Protein AF-A0A5X1VRF4-F1 (afdb_monomer)

Foldseek 3Di:
DVVVVCCVPPPADPPDDDDDDDDDQPDPVLVLLLVLLLVLLLVQDDPDDFPDDPVNLVVLLVVLVVVVVVHDDSVVSNVVSVVVVVVVSVVCVVVPPDPDSDSVVSVQVLQVQLVQWDFDQDPVRDTDTGHDDPDSVPDDPVVSVSSSVSSLVVSCVPGCVVPDVDSVVSSVVSVVVSVVVVPDD

pLDDT: mean 81.46, std 13.17, range [30.92, 94.19]

Radius of gyration: 23.28 Å; Cα contacts (8 Å, |Δi|>4): 128; chains: 1; bounding box: 51×51×63 Å

Solvent-accessible surface area (backbone atoms only — not comparable to full-atom values): 11110 Å² total; per-residue (Å²): 101,77,71,56,52,53,51,61,70,74,74,54,60,93,89,67,85,86,85,82,87,87,76,88,70,92,60,65,67,60,56,51,54,49,53,27,42,50,49,48,46,56,69,72,48,71,92,80,66,72,78,57,54,73,64,58,52,50,51,48,51,49,49,30,50,54,46,27,75,81,54,69,60,50,67,62,36,46,52,51,44,52,53,51,49,53,52,51,25,50,52,41,44,75,72,64,56,69,92,67,92,47,68,68,62,49,50,43,48,45,37,39,73,37,65,43,48,46,81,43,73,44,98,90,68,50,80,43,81,42,54,56,76,86,48,82,90,69,55,56,73,66,59,46,52,50,46,49,52,35,34,50,52,49,40,33,78,76,43,44,60,82,78,40,95,44,71,69,57,49,53,51,51,17,54,49,53,47,67,68,64,64,73,74,126

Structure (mmCIF, N/CA/C/O backbone):
data_AF-A0A5X1VRF4-F1
#
_entry.id   AF-A0A5X1VRF4-F1
#
loop_
_atom_site.group_PDB
_atom_site.id
_ato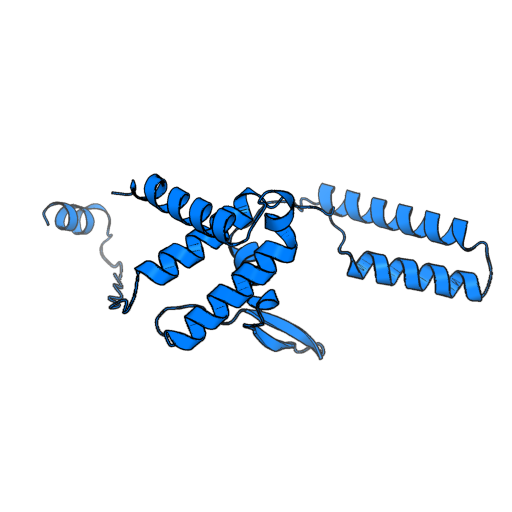m_site.type_symbol
_atom_site.label_atom_id
_atom_site.label_alt_id
_atom_site.label_comp_id
_atom_site.label_asym_id
_atom_site.label_entity_id
_atom_site.label_seq_id
_atom_site.pdbx_PDB_ins_code
_atom_site.Cartn_x
_atom_site.Cartn_y
_atom_site.Cartn_z
_atom_site.occupancy
_atom_site.B_iso_or_equiv
_atom_site.auth_seq_id
_atom_site.auth_comp_id
_atom_site.auth_asym_id
_atom_site.auth_atom_id
_atom_site.pdbx_PDB_model_num
ATOM 1 N N . THR A 1 1 ? -22.841 21.377 27.888 1.00 51.88 1 THR A N 1
ATOM 2 C CA . THR A 1 1 ? -22.103 21.601 29.154 1.00 51.88 1 THR A CA 1
ATOM 3 C C . THR A 1 1 ? -21.613 23.042 29.184 1.00 51.88 1 THR A C 1
ATOM 5 O O . THR A 1 1 ? -21.686 23.682 28.136 1.00 51.88 1 THR A O 1
ATOM 8 N N . PRO A 1 2 ? -21.155 23.590 30.326 1.00 64.44 2 PRO A N 1
ATOM 9 C CA . PRO A 1 2 ? -20.556 24.932 30.373 1.00 64.44 2 PRO A CA 1
ATOM 10 C C . PRO A 1 2 ? -19.456 25.126 29.311 1.00 64.44 2 PRO A C 1
ATOM 12 O O . PRO A 1 2 ? -19.456 26.135 28.618 1.00 64.44 2 PRO A O 1
ATOM 15 N N . GLU A 1 3 ? -18.649 24.094 29.042 1.00 61.44 3 GLU A N 1
ATOM 16 C CA . GLU A 1 3 ? -17.642 24.105 27.965 1.00 61.44 3 GLU A CA 1
ATOM 17 C C . GLU A 1 3 ? -18.231 24.243 26.548 1.00 61.44 3 GLU A C 1
ATOM 19 O O . GLU A 1 3 ? -17.649 24.897 25.687 1.00 61.44 3 GLU A O 1
ATOM 24 N N . THR A 1 4 ? -19.411 23.670 26.282 1.00 61.34 4 THR A N 1
ATOM 25 C CA . THR A 1 4 ? -20.096 23.843 24.988 1.00 61.34 4 THR A CA 1
ATOM 26 C C . THR A 1 4 ? -20.586 25.281 24.805 1.00 61.34 4 THR A C 1
ATOM 28 O O . THR A 1 4 ? -20.610 25.780 23.683 1.00 61.34 4 THR A O 1
ATOM 31 N N . SER A 1 5 ? -20.964 25.953 25.899 1.00 61.47 5 SER A N 1
ATOM 32 C CA . SER A 1 5 ? -21.436 27.342 25.876 1.00 61.47 5 SER A CA 1
ATOM 33 C C . SER A 1 5 ? -20.309 28.313 25.524 1.00 61.47 5 SER A C 1
ATOM 35 O O . SER A 1 5 ? -20.504 29.189 24.682 1.00 61.47 5 SER A O 1
ATOM 37 N N . ASP A 1 6 ? -19.114 28.112 26.084 1.00 67.31 6 ASP A N 1
ATOM 38 C CA . ASP A 1 6 ? -17.947 28.955 25.793 1.00 67.31 6 ASP A CA 1
ATOM 39 C C . ASP A 1 6 ? -17.487 28.834 24.336 1.00 67.31 6 ASP A C 1
ATOM 41 O O . ASP A 1 6 ? -17.134 29.833 23.706 1.00 67.31 6 ASP A O 1
ATOM 45 N N . ILE A 1 7 ? -17.540 27.632 23.752 1.00 64.38 7 ILE A N 1
ATOM 46 C CA . ILE A 1 7 ? -17.179 27.414 22.341 1.00 64.38 7 ILE A CA 1
ATOM 47 C C . ILE A 1 7 ? -18.160 28.131 21.403 1.00 64.38 7 ILE A C 1
ATOM 49 O O . ILE A 1 7 ? -17.727 28.772 20.441 1.00 64.38 7 ILE A O 1
ATOM 53 N N . LEU A 1 8 ? -19.464 28.061 21.697 1.00 61.16 8 LEU A N 1
ATOM 54 C CA . LEU A 1 8 ? -20.512 28.699 20.895 1.00 61.16 8 LEU A CA 1
ATOM 55 C C . LEU A 1 8 ? -20.456 30.232 20.955 1.00 61.16 8 LEU A C 1
ATOM 57 O O . LEU A 1 8 ? -20.769 30.882 19.962 1.00 61.16 8 LEU A O 1
ATOM 61 N N . GLN A 1 9 ? -20.040 30.802 22.089 1.00 62.16 9 GLN A N 1
ATOM 62 C CA . GLN A 1 9 ? -20.035 32.253 22.303 1.00 62.16 9 GLN A CA 1
ATOM 63 C C . GLN A 1 9 ? -18.717 32.937 21.909 1.00 62.16 9 GLN A C 1
ATOM 65 O O . GLN A 1 9 ? -18.741 34.090 21.488 1.00 62.16 9 GLN A O 1
ATOM 70 N N . SER A 1 10 ? -17.570 32.255 22.023 1.00 62.59 10 SER A N 1
ATOM 71 C CA . SER A 1 10 ? -16.251 32.891 21.836 1.00 62.59 10 SER A CA 1
ATOM 72 C C . SER A 1 10 ? -15.575 32.602 20.492 1.00 62.59 10 SER A C 1
ATOM 74 O O . SER A 1 10 ? -14.777 33.416 20.027 1.00 62.59 10 SER A O 1
ATOM 76 N N . LYS A 1 11 ? -15.861 31.459 19.848 1.00 62.88 11 LYS A N 1
ATOM 77 C CA . LYS A 1 11 ? -15.109 31.008 18.656 1.00 62.88 11 LYS A CA 1
ATOM 78 C C . LYS A 1 11 ? -15.878 31.081 17.341 1.00 62.88 11 LYS A C 1
ATOM 80 O O . LYS A 1 11 ? -15.279 30.896 16.282 1.00 62.88 11 LYS A O 1
ATOM 85 N N . ILE A 1 12 ? -17.177 31.356 17.384 1.00 65.94 12 ILE A N 1
ATOM 86 C CA . ILE A 1 12 ? -18.049 31.294 16.210 1.00 65.94 12 ILE A CA 1
ATOM 87 C C . ILE A 1 12 ? -18.504 32.711 15.877 1.00 65.94 12 ILE A C 1
ATOM 89 O O . ILE A 1 12 ? -19.213 33.359 16.641 1.00 65.94 12 ILE A O 1
ATOM 93 N N . LYS A 1 13 ? -18.032 33.221 14.737 1.00 71.00 13 LYS A N 1
ATOM 94 C CA . LYS A 1 13 ? -18.348 34.576 14.274 1.00 71.00 13 LYS A CA 1
ATOM 95 C C . LYS A 1 13 ? -19.819 34.668 13.863 1.00 71.00 13 LYS A C 1
ATOM 97 O O . LYS A 1 13 ? -20.369 33.728 13.289 1.00 71.00 13 LYS A O 1
ATOM 102 N N . LEU A 1 14 ? -20.425 35.831 14.098 1.00 62.72 14 LEU A N 1
ATOM 103 C CA . LEU A 1 14 ? -21.767 36.157 13.612 1.00 62.72 14 LEU A CA 1
ATOM 104 C C . LEU A 1 14 ? -21.822 35.959 12.084 1.00 62.72 14 LEU A C 1
ATOM 106 O O . LEU A 1 14 ? -21.015 36.537 11.358 1.00 62.72 14 LEU A O 1
ATOM 110 N N . GLY A 1 15 ? -22.736 35.102 11.615 1.00 71.44 15 GLY A N 1
ATOM 111 C CA . GLY A 1 15 ? -22.885 34.722 10.201 1.00 71.44 15 GLY A CA 1
ATOM 112 C C . GLY A 1 15 ? -22.268 33.373 9.803 1.00 71.44 15 GLY A C 1
ATOM 113 O O . GLY A 1 15 ? -22.447 32.945 8.665 1.00 71.44 15 GLY A O 1
ATOM 114 N N . ALA A 1 16 ? -21.571 32.676 10.706 1.00 77.12 16 ALA A N 1
ATOM 115 C CA . ALA A 1 16 ? -21.072 31.327 10.443 1.00 77.12 16 ALA A CA 1
ATOM 116 C C . ALA A 1 16 ? -22.194 30.276 10.543 1.00 77.12 16 ALA A C 1
ATOM 118 O O . ALA A 1 16 ? -22.971 30.270 11.497 1.00 77.12 16 ALA A O 1
ATOM 119 N N . VAL A 1 17 ? -22.250 29.357 9.575 1.00 75.88 17 VAL A N 1
ATOM 120 C CA . VAL A 1 17 ? -23.160 28.204 9.604 1.00 75.88 17 VAL A CA 1
ATOM 121 C C . VAL A 1 17 ? -22.449 27.035 10.272 1.00 75.88 17 VAL A C 1
ATOM 123 O O . VAL A 1 17 ? -21.410 26.577 9.797 1.00 75.88 17 VAL A O 1
ATOM 126 N N . LEU A 1 18 ? -23.014 26.545 11.373 1.00 72.31 18 LEU A N 1
ATOM 127 C CA . LEU A 1 18 ? -22.560 25.320 12.021 1.00 72.31 18 LEU A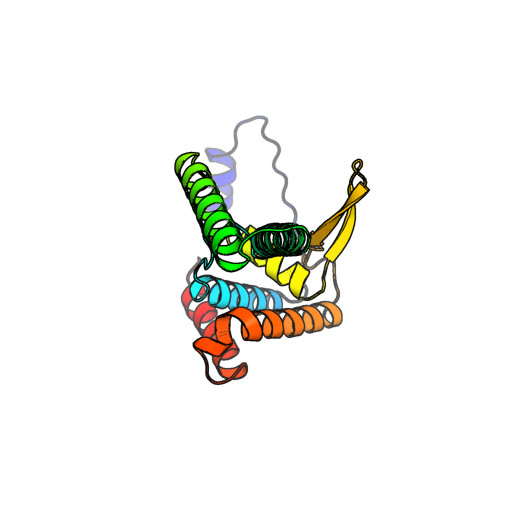 CA 1
ATOM 128 C C . LEU A 1 18 ? -23.338 24.138 11.465 1.00 72.31 18 LEU A C 1
ATOM 130 O O . LEU A 1 18 ? -24.565 24.107 11.532 1.00 72.31 18 LEU A O 1
ATOM 134 N N . VAL A 1 19 ? -22.610 23.150 10.958 1.00 76.50 19 VAL A N 1
ATOM 135 C CA . VAL A 1 19 ? -23.175 21.867 10.546 1.00 76.50 19 VAL A CA 1
ATOM 136 C C . VAL A 1 19 ? -22.650 20.808 11.501 1.00 76.50 19 VAL A C 1
ATOM 138 O O . VAL A 1 19 ? -21.445 20.583 11.586 1.00 76.50 19 VAL A O 1
ATOM 141 N N . ALA A 1 20 ? -23.561 20.175 12.237 1.00 76.12 20 ALA A N 1
ATOM 142 C CA . ALA A 1 20 ? -23.257 19.033 13.084 1.00 76.12 20 ALA A CA 1
ATOM 143 C C . ALA A 1 20 ? -23.951 17.798 12.508 1.00 76.12 20 ALA A C 1
ATOM 145 O O . ALA A 1 20 ? -25.179 17.740 12.449 1.00 76.12 20 ALA A O 1
ATOM 146 N N . GLU A 1 21 ? -23.167 16.808 12.087 1.00 65.19 21 GLU A N 1
ATOM 147 C CA . GLU A 1 21 ? -23.689 15.496 11.714 1.00 65.19 21 GLU A CA 1
ATOM 148 C C . GLU A 1 21 ? -23.541 14.528 12.887 1.00 65.19 21 GLU A C 1
ATOM 150 O O . GLU A 1 21 ? -22.433 14.169 13.287 1.00 65.19 21 GLU A O 1
ATOM 155 N N . PHE A 1 22 ? -24.670 14.069 13.421 1.00 69.50 22 PHE A N 1
ATOM 156 C CA . PHE A 1 22 ? -24.702 13.027 14.440 1.00 69.50 22 PHE A CA 1
ATOM 157 C C . PHE A 1 22 ? -24.941 11.680 13.766 1.00 69.50 22 PHE A C 1
ATOM 159 O O . PHE A 1 22 ? -25.947 11.481 13.088 1.00 69.50 22 PHE A O 1
ATOM 166 N N . ARG A 1 23 ? -24.010 10.741 13.948 1.00 65.75 23 ARG A N 1
ATOM 167 C CA . ARG A 1 23 ? -24.106 9.387 13.390 1.00 65.75 23 ARG A CA 1
ATOM 168 C C . ARG A 1 23 ? -23.978 8.363 14.512 1.00 65.75 23 ARG A C 1
ATOM 170 O O . ARG A 1 23 ? -22.996 8.370 15.251 1.00 65.75 23 ARG A O 1
ATOM 177 N N . GLN A 1 24 ? -24.959 7.470 14.631 1.00 65.62 24 GLN A N 1
ATOM 178 C CA . GLN A 1 24 ? -24.875 6.334 15.545 1.00 65.62 24 GLN A CA 1
ATOM 179 C C . GLN A 1 24 ? -23.974 5.261 14.933 1.00 65.62 24 GLN A C 1
ATOM 181 O O . GLN A 1 24 ? -24.282 4.679 13.892 1.00 65.62 24 GLN A O 1
ATOM 186 N N . VAL A 1 25 ? -22.847 4.997 15.586 1.00 64.81 25 VAL A N 1
ATOM 187 C CA . VAL A 1 25 ? -21.901 3.971 15.152 1.00 64.81 25 VAL A CA 1
ATOM 188 C C . VAL A 1 25 ? -22.342 2.623 15.714 1.00 64.81 25 VAL A C 1
ATOM 190 O O . VAL A 1 25 ? -22.360 2.442 16.928 1.00 64.81 25 VAL A O 1
ATOM 193 N N . ARG A 1 26 ? -22.681 1.673 14.834 1.00 65.19 26 ARG A N 1
ATOM 194 C CA . ARG A 1 26 ? -23.155 0.335 15.232 1.00 65.19 26 ARG A CA 1
ATOM 195 C C . ARG A 1 26 ? -22.100 -0.447 16.019 1.00 65.19 26 ARG A C 1
ATOM 197 O O . ARG A 1 26 ? -22.444 -1.098 16.996 1.00 65.19 26 ARG A O 1
ATOM 204 N N . ASN A 1 27 ? -20.827 -0.356 15.619 1.00 72.69 27 ASN A N 1
ATOM 205 C CA . ASN A 1 27 ? -19.741 -1.085 16.272 1.00 72.69 27 ASN A CA 1
ATOM 206 C C . ASN A 1 27 ? -18.388 -0.330 16.249 1.00 72.69 27 ASN A C 1
ATOM 208 O O . ASN A 1 27 ? -17.527 -0.586 15.402 1.00 72.69 27 ASN A O 1
ATOM 212 N N . PRO A 1 28 ? -18.161 0.624 17.172 1.00 76.00 28 PRO A N 1
ATOM 213 C CA . PRO A 1 28 ? -16.956 1.458 17.166 1.00 76.00 28 PRO A CA 1
ATOM 214 C C . PRO A 1 28 ? -15.671 0.683 17.499 1.00 76.00 28 PRO A C 1
ATOM 216 O O . PRO A 1 28 ? -14.579 1.109 17.120 1.00 76.00 28 PRO A O 1
ATOM 219 N N . ALA A 1 29 ? -15.773 -0.454 18.191 1.00 79.94 29 ALA A N 1
ATOM 220 C CA . ALA A 1 29 ? -14.616 -1.249 18.595 1.00 79.94 29 ALA A CA 1
ATOM 221 C C . ALA A 1 29 ? -13.889 -1.884 17.396 1.00 79.94 29 ALA A C 1
ATOM 223 O O . ALA A 1 29 ? -12.660 -1.958 17.390 1.00 79.94 29 ALA A O 1
ATOM 224 N N . PHE A 1 30 ? -14.621 -2.294 16.358 1.00 78.19 30 PHE A N 1
ATOM 225 C CA . PHE A 1 30 ? -14.045 -2.962 15.186 1.00 78.19 30 PHE A CA 1
ATOM 226 C C . PHE A 1 30 ? -13.216 -2.013 14.321 1.00 78.19 30 PHE A C 1
ATOM 228 O O . PHE A 1 30 ? -12.089 -2.340 13.953 1.00 78.19 30 PHE A O 1
ATOM 235 N N . HIS A 1 31 ? -13.705 -0.797 14.078 1.00 79.38 31 HIS A N 1
ATOM 236 C CA . HIS A 1 31 ? -12.917 0.213 13.371 1.00 79.38 31 HIS A CA 1
ATOM 237 C C . HIS A 1 31 ? -11.696 0.640 14.167 1.00 79.38 31 HIS A C 1
ATOM 239 O O . HIS A 1 31 ? -10.621 0.780 13.596 1.00 79.38 31 HIS A O 1
ATOM 245 N N . ARG A 1 32 ? -11.827 0.791 15.489 1.00 84.38 32 ARG A N 1
ATOM 246 C CA . ARG A 1 32 ? -10.675 1.053 16.358 1.00 84.38 32 ARG A CA 1
ATOM 247 C C . ARG A 1 32 ? -9.595 -0.014 16.179 1.00 84.38 32 ARG A C 1
ATOM 249 O O . ARG A 1 32 ? -8.446 0.335 15.942 1.00 84.38 32 ARG A O 1
ATOM 256 N N . ARG A 1 33 ? -9.969 -1.298 16.195 1.00 85.88 33 ARG A N 1
ATOM 257 C CA . ARG A 1 33 ? -9.038 -2.411 15.931 1.00 85.88 33 ARG A CA 1
ATOM 258 C C . ARG A 1 33 ? -8.419 -2.345 14.534 1.00 85.88 33 ARG A C 1
ATOM 260 O O . ARG A 1 33 ? -7.230 -2.605 14.391 1.00 85.88 33 ARG A O 1
ATOM 267 N N . PHE A 1 34 ? -9.198 -1.994 13.516 1.00 88.38 34 PHE A N 1
ATOM 268 C CA . PHE A 1 34 ? -8.700 -1.855 12.147 1.00 88.38 34 PHE A CA 1
ATOM 269 C C . PHE A 1 34 ? -7.698 -0.704 11.997 1.00 88.38 34 PHE A C 1
ATOM 271 O O . PHE A 1 34 ? -6.612 -0.900 11.459 1.00 88.38 34 PHE A O 1
ATOM 278 N N . PHE A 1 35 ? -8.009 0.480 12.529 1.00 89.38 35 PHE A N 1
ATOM 279 C CA . PHE A 1 35 ? -7.091 1.621 12.504 1.00 89.38 35 PHE A CA 1
ATOM 280 C C . PHE A 1 35 ? -5.834 1.372 13.338 1.00 89.38 35 PHE A C 1
ATOM 282 O O . PHE A 1 35 ? -4.757 1.795 12.935 1.00 89.38 35 PHE A O 1
ATOM 289 N N . ALA A 1 36 ? -5.936 0.634 14.444 1.00 90.38 36 ALA A N 1
ATOM 290 C CA . ALA A 1 36 ? -4.772 0.196 15.208 1.00 90.38 36 ALA A CA 1
ATOM 291 C C . ALA A 1 36 ? -3.821 -0.668 14.382 1.00 90.38 36 ALA A C 1
ATOM 293 O O . ALA A 1 36 ? -2.614 -0.454 14.386 1.00 90.38 36 ALA A O 1
ATOM 294 N N . LEU A 1 37 ? -4.386 -1.633 13.655 1.00 91.62 37 LEU A N 1
ATOM 295 C CA . LEU A 1 37 ? -3.632 -2.520 12.784 1.00 91.62 37 LEU A CA 1
ATOM 296 C C . LEU A 1 37 ? -2.958 -1.738 11.645 1.00 91.62 37 LEU A C 1
ATOM 298 O O . LEU A 1 37 ? -1.787 -1.969 11.351 1.00 91.62 37 LEU A O 1
ATOM 302 N N . LEU A 1 38 ? -3.669 -0.778 11.045 1.00 92.00 38 LEU A N 1
ATOM 303 C CA . LEU A 1 38 ? -3.094 0.125 10.047 1.00 92.00 38 LEU A CA 1
ATOM 304 C C . LEU A 1 38 ? -1.976 0.993 10.628 1.00 92.00 38 LEU A C 1
ATOM 306 O O . LEU A 1 38 ? -0.955 1.160 9.975 1.00 92.00 38 LEU A O 1
ATOM 310 N N . ASN A 1 39 ? -2.143 1.537 11.834 1.00 91.25 39 ASN A N 1
ATOM 311 C CA . ASN A 1 39 ? -1.109 2.337 12.494 1.00 91.25 39 ASN A CA 1
ATOM 312 C C . ASN A 1 39 ? 0.138 1.503 12.785 1.00 91.25 39 ASN A C 1
ATOM 314 O O . ASN A 1 39 ? 1.233 1.936 12.447 1.00 91.25 39 ASN A O 1
ATOM 318 N N . LEU A 1 40 ? -0.028 0.282 13.304 1.00 91.06 40 LEU A N 1
ATOM 319 C CA . LEU A 1 40 ? 1.077 -0.656 13.500 1.00 91.06 40 LEU A CA 1
ATOM 320 C C . LEU A 1 40 ? 1.819 -0.896 12.177 1.00 91.06 40 LEU A C 1
ATOM 322 O O . LEU A 1 40 ? 3.031 -0.719 12.087 1.00 91.06 40 LEU A O 1
ATOM 326 N N . GLY A 1 41 ? 1.090 -1.257 11.119 1.00 89.50 41 GLY A N 1
ATOM 327 C CA . GLY A 1 41 ? 1.689 -1.464 9.805 1.00 89.50 41 GLY A CA 1
ATOM 328 C C . GLY A 1 41 ? 2.370 -0.203 9.260 1.00 89.50 41 GLY A C 1
ATOM 329 O O . GLY A 1 41 ? 3.432 -0.296 8.653 1.00 89.50 41 GLY A O 1
ATOM 330 N N . PHE A 1 42 ? 1.801 0.977 9.500 1.00 88.88 42 PHE A N 1
ATOM 331 C CA . PHE A 1 42 ? 2.379 2.248 9.082 1.00 88.88 42 PHE A CA 1
ATOM 332 C C . PHE A 1 42 ? 3.667 2.573 9.842 1.00 88.88 42 PHE A C 1
ATOM 334 O O . PHE A 1 42 ? 4.612 3.062 9.229 1.00 88.88 42 PHE A O 1
ATOM 341 N N . GLU A 1 43 ? 3.740 2.288 11.142 1.00 87.38 43 GLU A N 1
ATOM 342 C CA . GLU A 1 43 ? 4.943 2.468 11.960 1.00 87.38 43 GLU A CA 1
ATOM 343 C C . GLU A 1 43 ? 6.092 1.596 11.448 1.00 87.38 43 GLU A C 1
ATOM 345 O O . GLU A 1 43 ? 7.157 2.127 11.131 1.00 87.38 43 GLU A O 1
ATOM 350 N N . TYR A 1 44 ? 5.843 0.295 11.262 1.00 86.38 44 TYR A N 1
ATOM 351 C CA . TYR A 1 44 ? 6.851 -0.675 10.814 1.00 86.38 44 TYR A CA 1
ATOM 352 C C . TYR A 1 44 ? 7.183 -0.611 9.320 1.00 86.38 44 TYR A C 1
ATOM 354 O O . TYR A 1 44 ? 8.175 -1.189 8.878 1.00 86.38 44 TYR A O 1
ATOM 362 N N . TRP A 1 45 ? 6.367 0.065 8.515 1.00 85.88 45 TRP A N 1
ATOM 363 C CA . TRP A 1 45 ? 6.656 0.247 7.099 1.00 85.88 45 TRP A CA 1
ATOM 364 C C . TRP A 1 45 ? 7.736 1.307 6.892 1.00 85.88 45 TRP A C 1
ATOM 366 O O . TRP A 1 45 ? 7.554 2.462 7.252 1.00 85.88 45 TRP A O 1
ATOM 376 N N . GLU A 1 46 ? 8.829 0.971 6.222 1.00 78.12 46 GLU A N 1
ATOM 377 C CA . GLU A 1 46 ? 9.791 1.966 5.749 1.00 78.12 46 GLU A CA 1
ATOM 378 C C . GLU A 1 46 ? 9.608 2.184 4.242 1.00 78.12 46 GLU A C 1
ATOM 380 O O . GLU A 1 46 ? 9.506 1.200 3.494 1.00 78.12 46 GLU A O 1
ATOM 385 N N . PRO A 1 47 ? 9.539 3.443 3.761 1.00 70.75 47 PRO A N 1
ATOM 386 C CA . PRO A 1 47 ? 9.406 3.730 2.340 1.00 70.75 47 PRO A CA 1
ATOM 387 C C . PRO A 1 47 ? 10.639 3.192 1.609 1.00 70.75 47 PRO A C 1
ATOM 389 O O . PRO A 1 47 ? 11.713 3.786 1.612 1.00 70.75 47 PRO A O 1
ATOM 392 N N . THR A 1 48 ? 10.475 2.014 1.013 1.00 62.00 48 THR A N 1
ATOM 393 C CA . THR A 1 48 ? 11.528 1.310 0.289 1.00 62.00 48 THR A CA 1
ATOM 394 C C . THR A 1 48 ? 11.287 1.522 -1.196 1.00 62.00 48 THR A C 1
ATOM 396 O O . THR A 1 48 ? 10.278 1.074 -1.739 1.00 62.00 48 THR A O 1
ATOM 399 N N . GLY A 1 49 ? 12.212 2.213 -1.849 1.00 60.03 49 GLY A N 1
ATOM 400 C CA . GLY A 1 49 ? 12.076 2.625 -3.241 1.00 60.03 49 GLY A CA 1
ATOM 401 C C . GLY A 1 49 ? 12.260 4.128 -3.339 1.00 60.03 49 GLY A C 1
ATOM 402 O O . GLY A 1 49 ? 11.525 4.892 -2.722 1.00 60.03 49 GLY A O 1
ATOM 403 N N . GLY A 1 50 ? 13.279 4.544 -4.090 1.00 64.38 50 GLY A N 1
ATOM 404 C CA . GLY A 1 50 ? 13.465 5.947 -4.439 1.00 64.38 50 GLY A CA 1
ATOM 405 C C . GLY A 1 50 ? 12.299 6.470 -5.284 1.00 64.38 50 GLY A C 1
ATOM 406 O O . GLY A 1 50 ? 11.247 5.848 -5.398 1.00 64.38 50 GLY A O 1
ATOM 407 N N . ALA A 1 51 ? 12.486 7.601 -5.956 1.00 71.12 51 ALA A N 1
ATOM 408 C CA . ALA A 1 51 ? 11.434 8.245 -6.749 1.00 71.12 51 ALA A CA 1
ATOM 409 C C . ALA A 1 51 ? 11.005 7.488 -8.038 1.00 71.12 51 ALA A C 1
ATOM 411 O O . ALA A 1 51 ? 10.477 8.105 -8.968 1.00 71.12 51 ALA A O 1
ATOM 412 N N . ILE A 1 52 ? 11.244 6.172 -8.119 1.00 79.50 52 ILE A N 1
ATOM 413 C CA . ILE A 1 52 ? 10.968 5.297 -9.264 1.00 79.50 52 ILE A CA 1
ATOM 414 C C . ILE A 1 52 ? 10.259 4.027 -8.806 1.00 79.50 52 ILE A C 1
ATOM 416 O O . ILE A 1 52 ? 10.731 3.304 -7.926 1.00 79.50 52 ILE A O 1
ATOM 420 N N . SER A 1 53 ? 9.133 3.733 -9.453 1.00 80.50 53 SER A N 1
ATOM 421 C CA . SER A 1 53 ? 8.336 2.537 -9.199 1.00 80.50 53 SER A CA 1
ATOM 422 C C . SER A 1 53 ? 8.940 1.275 -9.827 1.00 80.50 53 SER A C 1
ATOM 424 O O . SER A 1 53 ? 9.646 1.308 -10.837 1.00 80.50 53 SER A O 1
ATOM 426 N N . ALA A 1 54 ? 8.595 0.110 -9.273 1.00 79.81 54 ALA A N 1
ATOM 427 C CA . ALA A 1 54 ? 9.010 -1.179 -9.828 1.00 79.81 54 ALA A CA 1
ATOM 428 C C . ALA A 1 54 ? 8.491 -1.416 -11.262 1.00 79.81 54 ALA A C 1
ATOM 430 O O . ALA A 1 54 ? 9.154 -2.093 -12.045 1.00 79.81 54 ALA A O 1
ATOM 431 N N . ASN A 1 55 ? 7.328 -0.858 -11.618 1.00 81.31 55 ASN A N 1
ATOM 432 C CA . ASN A 1 55 ? 6.768 -0.968 -12.967 1.00 81.31 55 ASN A CA 1
ATOM 433 C C . ASN A 1 55 ? 7.552 -0.121 -13.976 1.00 81.31 55 ASN A C 1
ATOM 435 O O . ASN A 1 55 ? 7.859 -0.624 -15.053 1.00 81.31 55 ASN A O 1
ATOM 439 N N . GLU A 1 56 ? 7.933 1.111 -13.614 1.00 86.00 56 GLU A N 1
ATOM 440 C CA . GLU A 1 56 ? 8.824 1.948 -14.434 1.00 86.00 56 GLU A CA 1
ATOM 441 C C . GLU A 1 56 ? 10.157 1.233 -14.681 1.00 86.00 56 GLU A C 1
ATOM 443 O O . GLU A 1 56 ? 10.584 1.107 -15.828 1.00 86.00 56 GLU A O 1
ATOM 448 N N . ARG A 1 57 ? 10.769 0.665 -13.631 1.00 88.75 57 ARG A N 1
ATOM 449 C CA . ARG A 1 57 ? 12.010 -0.112 -13.773 1.00 88.75 57 ARG A CA 1
ATOM 450 C C . ARG A 1 57 ? 11.832 -1.322 -14.696 1.00 88.75 57 ARG A C 1
ATOM 452 O O . ARG A 1 57 ? 12.659 -1.548 -15.572 1.00 88.75 57 ARG A O 1
ATOM 459 N N . LYS A 1 58 ? 10.748 -2.095 -14.543 1.00 89.94 58 LYS A N 1
ATOM 460 C CA . LYS A 1 58 ? 10.457 -3.247 -15.420 1.00 89.94 58 LYS A CA 1
ATOM 461 C C . LYS A 1 58 ? 10.269 -2.835 -16.878 1.00 89.94 58 LYS A C 1
ATOM 463 O O . LYS A 1 58 ? 10.757 -3.541 -17.756 1.00 89.94 58 LYS A O 1
ATOM 468 N N . LEU A 1 59 ? 9.584 -1.720 -17.130 1.00 92.94 59 LEU A N 1
ATOM 469 C CA . LEU A 1 59 ? 9.368 -1.197 -18.477 1.00 92.94 59 LEU A CA 1
ATOM 470 C C . LEU A 1 59 ? 10.698 -0.820 -19.140 1.00 92.94 59 LEU A C 1
ATOM 472 O O . LEU A 1 59 ? 10.971 -1.267 -20.252 1.00 92.94 59 LEU A O 1
ATOM 476 N N . VAL A 1 60 ? 11.540 -0.055 -18.440 1.00 93.94 60 VAL A N 1
ATOM 477 C CA . VAL A 1 60 ? 12.843 0.386 -18.960 1.00 93.94 60 VAL A CA 1
ATOM 478 C C . VAL A 1 60 ? 13.786 -0.801 -19.166 1.00 93.94 60 VAL A C 1
ATOM 480 O O . VAL A 1 60 ? 14.391 -0.917 -20.229 1.00 93.94 60 VAL A O 1
ATOM 483 N N . ASN A 1 61 ? 13.842 -1.745 -18.222 1.00 92.88 61 ASN A N 1
ATOM 484 C CA . ASN A 1 61 ? 14.655 -2.955 -18.375 1.00 92.88 61 ASN A CA 1
ATOM 485 C C . ASN A 1 61 ? 14.149 -3.844 -19.520 1.00 92.88 61 ASN A C 1
ATOM 487 O O . ASN A 1 61 ? 14.948 -4.420 -20.254 1.00 92.88 61 ASN A O 1
ATOM 491 N N . GLY A 1 62 ? 12.829 -3.949 -19.701 1.00 93.25 62 GLY A N 1
ATOM 492 C CA . GLY A 1 62 ? 12.233 -4.652 -20.836 1.00 93.25 62 GLY A CA 1
ATOM 493 C C . GLY A 1 62 ? 12.608 -4.011 -22.172 1.00 93.25 62 GLY A C 1
ATOM 494 O O . GLY A 1 62 ? 12.963 -4.717 -23.112 1.00 93.25 62 GLY A O 1
ATOM 495 N N . TYR A 1 63 ? 12.609 -2.678 -22.234 1.00 93.12 63 TYR A N 1
ATOM 496 C CA . TYR A 1 63 ? 13.041 -1.935 -23.414 1.00 93.12 63 TYR A CA 1
ATOM 497 C C . TYR A 1 63 ? 14.543 -2.097 -23.700 1.00 93.12 63 TYR A C 1
ATOM 499 O O . TYR A 1 63 ? 14.926 -2.333 -24.842 1.00 93.12 63 TYR A O 1
ATOM 507 N N . ALA A 1 64 ? 15.400 -2.061 -22.675 1.00 93.88 64 ALA A N 1
ATOM 508 C CA . ALA A 1 64 ? 16.837 -2.297 -22.828 1.00 93.88 64 ALA A CA 1
ATOM 509 C C . ALA A 1 64 ? 17.136 -3.703 -23.379 1.00 93.88 64 ALA A C 1
ATOM 511 O O . ALA A 1 64 ? 17.948 -3.856 -24.291 1.00 93.88 64 ALA A O 1
ATOM 512 N N . LYS A 1 65 ? 16.416 -4.721 -22.892 1.00 93.31 65 LYS A N 1
ATOM 513 C CA . LYS A 1 65 ? 16.496 -6.094 -23.418 1.00 93.31 65 LYS A CA 1
ATOM 514 C C . LYS A 1 65 ? 15.985 -6.211 -24.846 1.00 93.31 65 LYS A C 1
ATOM 516 O O . LYS A 1 65 ? 16.579 -6.918 -25.652 1.00 93.31 65 LYS A O 1
ATOM 521 N N . PHE A 1 66 ? 14.898 -5.512 -25.165 1.00 93.25 66 PHE A N 1
ATOM 522 C CA . PHE A 1 66 ? 14.393 -5.436 -26.530 1.00 93.25 66 PHE A CA 1
ATOM 523 C C . PHE A 1 66 ? 15.464 -4.869 -27.466 1.00 93.25 66 PHE A C 1
ATOM 525 O O . PHE A 1 66 ? 15.751 -5.491 -28.478 1.00 93.25 66 PHE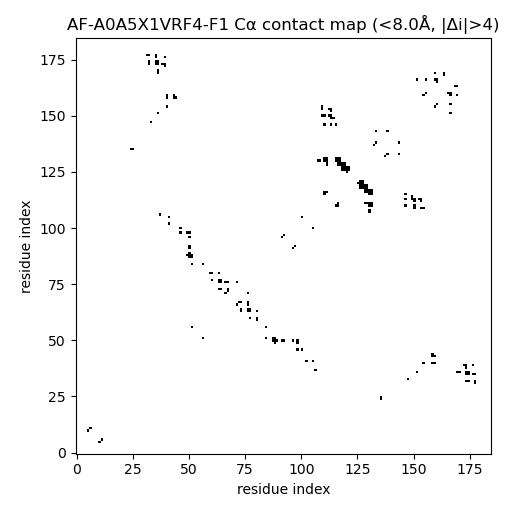 A O 1
ATOM 532 N N . LEU A 1 67 ? 16.122 -3.765 -27.100 1.00 92.81 67 LEU A N 1
ATOM 533 C CA . LEU A 1 67 ? 17.214 -3.194 -27.897 1.00 92.81 67 LEU A CA 1
ATOM 534 C C . LEU A 1 67 ? 18.393 -4.160 -28.052 1.00 92.81 67 LEU A C 1
ATOM 536 O O . LEU A 1 67 ? 18.889 -4.325 -29.165 1.00 92.81 67 LEU A O 1
ATOM 540 N N . ALA A 1 68 ? 18.780 -4.855 -26.979 1.00 92.75 68 ALA A N 1
ATOM 541 C CA . ALA A 1 68 ? 19.843 -5.857 -27.027 1.00 92.75 68 ALA A CA 1
ATOM 542 C C . ALA A 1 68 ? 19.557 -6.978 -28.044 1.00 92.75 68 ALA A C 1
ATOM 544 O O . ALA A 1 68 ? 20.483 -7.485 -28.673 1.00 92.75 68 ALA A O 1
ATOM 545 N N . ALA A 1 69 ? 18.282 -7.322 -28.263 1.00 90.75 69 ALA A N 1
ATOM 546 C CA . ALA A 1 69 ? 17.879 -8.320 -29.252 1.00 90.75 69 ALA A CA 1
ATOM 547 C C . ALA A 1 69 ? 18.081 -7.867 -30.713 1.00 90.75 69 ALA A C 1
ATOM 549 O O . ALA A 1 69 ? 18.255 -8.716 -31.585 1.00 90.75 69 ALA A O 1
ATOM 550 N N . TYR A 1 70 ? 18.083 -6.556 -30.993 1.00 88.06 70 TYR A N 1
ATOM 551 C CA . TYR A 1 70 ? 18.383 -6.006 -32.328 1.00 88.06 70 TYR A CA 1
ATOM 552 C C . TYR A 1 70 ? 19.865 -5.665 -32.516 1.00 88.06 70 TYR A C 1
ATOM 554 O O . TYR A 1 70 ? 20.305 -5.450 -33.646 1.00 88.06 70 TYR A O 1
ATOM 562 N N . GLY A 1 71 ? 20.637 -5.630 -31.430 1.00 82.56 71 GLY A N 1
ATOM 563 C CA . GLY A 1 71 ? 22.082 -5.455 -31.457 1.00 82.56 71 GLY A CA 1
ATOM 564 C C . GLY A 1 71 ? 22.619 -4.708 -30.238 1.00 82.56 71 GLY A C 1
ATOM 565 O O . GLY A 1 71 ? 21.954 -3.859 -29.650 1.00 82.56 71 GLY A O 1
ATOM 566 N N . GLY A 1 72 ? 23.870 -5.002 -29.889 1.00 81.19 72 GLY A N 1
ATOM 567 C CA . GLY A 1 72 ? 24.569 -4.397 -28.756 1.00 81.19 72 GLY A CA 1
ATOM 568 C C . GLY A 1 72 ? 24.785 -5.367 -27.597 1.00 81.19 72 GLY A C 1
ATOM 569 O O . GLY A 1 72 ? 24.285 -6.488 -27.586 1.00 81.19 72 GLY A O 1
ATOM 570 N N . ASN A 1 73 ? 25.585 -4.936 -26.623 1.00 89.81 73 ASN A N 1
ATOM 571 C CA . ASN A 1 73 ? 25.836 -5.714 -25.417 1.00 89.81 73 ASN A CA 1
ATOM 572 C C . ASN A 1 73 ? 24.684 -5.504 -24.420 1.00 89.81 73 ASN A C 1
ATOM 574 O O . ASN A 1 73 ? 24.501 -4.391 -23.922 1.00 89.81 73 ASN A O 1
ATOM 578 N N . GLU A 1 74 ? 23.941 -6.573 -24.115 1.00 91.62 74 GLU A N 1
ATOM 579 C CA . GLU A 1 74 ? 22.831 -6.553 -23.152 1.00 91.62 74 GLU A CA 1
ATOM 580 C C . GLU A 1 74 ? 23.258 -5.979 -21.799 1.00 91.62 74 GLU A C 1
ATOM 582 O O . GLU A 1 74 ? 22.536 -5.157 -21.237 1.00 91.62 74 GLU A O 1
ATOM 587 N N . SER A 1 75 ? 24.445 -6.343 -21.298 1.00 92.19 75 SER A N 1
ATOM 588 C CA . SER A 1 75 ? 24.910 -5.861 -19.995 1.00 92.19 75 SER A CA 1
ATOM 589 C C . SER A 1 75 ? 25.098 -4.345 -20.001 1.00 92.19 75 SER A C 1
ATOM 591 O O . SER A 1 75 ? 24.605 -3.660 -19.115 1.00 92.19 75 SER A O 1
ATOM 593 N N . ALA A 1 76 ? 25.718 -3.803 -21.053 1.00 92.81 76 ALA A N 1
ATOM 594 C CA . ALA A 1 76 ? 25.946 -2.367 -21.184 1.00 92.81 76 ALA A CA 1
ATOM 595 C C . ALA A 1 7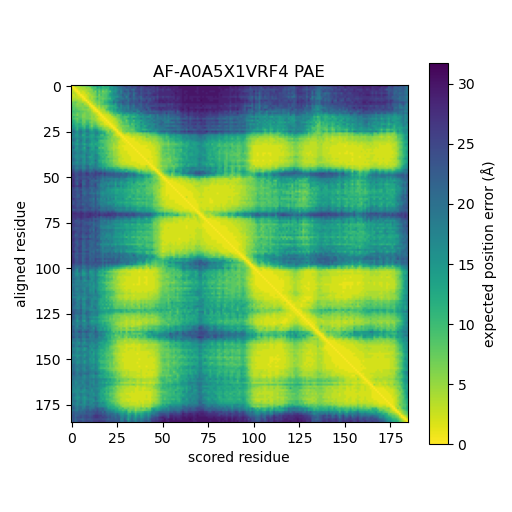6 ? 24.632 -1.578 -21.317 1.00 92.81 76 ALA A C 1
ATOM 597 O O . ALA A 1 76 ? 24.518 -0.470 -20.796 1.00 92.81 76 ALA A O 1
ATOM 598 N N . LEU A 1 77 ? 23.629 -2.146 -21.996 1.00 92.69 77 LEU A N 1
ATOM 599 C CA . LEU A 1 77 ? 22.306 -1.531 -22.133 1.00 92.69 77 LEU A CA 1
ATOM 600 C C . LEU A 1 77 ? 21.517 -1.558 -20.820 1.00 92.69 77 LEU A C 1
ATOM 602 O O . LEU A 1 77 ? 20.833 -0.585 -20.505 1.00 92.69 77 LEU A O 1
ATOM 606 N N . LEU A 1 78 ? 21.622 -2.640 -20.047 1.00 93.19 78 LEU A N 1
ATOM 607 C CA . LEU A 1 78 ? 21.025 -2.727 -18.714 1.00 93.19 78 LEU A CA 1
ATOM 608 C C . LEU A 1 78 ? 21.707 -1.776 -17.721 1.00 93.19 78 LEU A C 1
ATOM 610 O O . LEU A 1 78 ? 21.013 -1.096 -16.968 1.00 93.19 78 LEU A O 1
ATOM 614 N N . ASP A 1 79 ? 23.033 -1.657 -17.769 1.00 93.69 79 ASP A N 1
ATOM 615 C CA . ASP A 1 79 ? 23.778 -0.708 -16.935 1.00 93.69 79 ASP A CA 1
ATOM 616 C C . ASP A 1 79 ? 23.399 0.743 -17.274 1.00 93.69 79 ASP A C 1
ATOM 618 O O . ASP A 1 79 ? 23.155 1.558 -16.381 1.00 93.69 79 ASP A O 1
ATOM 622 N N . ALA A 1 80 ? 23.277 1.070 -18.566 1.00 93.25 80 ALA A N 1
ATOM 623 C CA . ALA A 1 80 ? 22.815 2.383 -19.014 1.00 93.25 80 ALA A CA 1
ATOM 624 C C . ALA A 1 80 ? 21.361 2.665 -18.593 1.00 93.25 80 ALA A C 1
ATOM 626 O O . ALA A 1 80 ? 21.030 3.794 -18.221 1.00 93.25 80 ALA A O 1
ATOM 627 N N . ALA A 1 81 ? 20.495 1.648 -18.624 1.00 93.00 81 ALA A N 1
ATOM 628 C CA . ALA A 1 81 ? 19.123 1.745 -18.142 1.00 93.00 81 ALA A CA 1
ATOM 629 C C . ALA A 1 81 ? 19.065 2.072 -16.644 1.00 93.00 81 ALA A C 1
ATOM 631 O O . ALA A 1 81 ? 18.325 2.979 -16.260 1.00 93.00 81 ALA A O 1
ATOM 632 N N . GLU A 1 82 ? 19.857 1.402 -15.801 1.00 90.75 82 GLU A N 1
ATOM 633 C CA . GLU A 1 82 ? 19.867 1.704 -14.364 1.00 90.75 82 GLU A CA 1
ATOM 634 C C . GLU A 1 82 ? 20.440 3.105 -14.092 1.00 90.75 82 GLU A C 1
ATOM 636 O O . GLU A 1 82 ? 19.838 3.858 -13.330 1.00 90.75 82 GLU A O 1
ATOM 641 N N . GLN A 1 83 ? 21.501 3.530 -14.794 1.00 92.00 83 GLN A N 1
ATOM 642 C CA . GLN A 1 83 ? 22.026 4.904 -14.683 1.00 92.00 83 GLN A CA 1
ATOM 643 C C . GLN A 1 83 ? 20.986 5.968 -15.074 1.00 92.00 83 GLN A C 1
ATOM 645 O O . GLN A 1 83 ? 20.872 7.013 -14.426 1.00 92.00 83 GLN A O 1
ATOM 650 N N . TYR A 1 84 ? 20.197 5.714 -16.121 1.00 92.12 84 TYR A N 1
ATOM 651 C CA . TYR A 1 84 ? 19.102 6.598 -16.523 1.00 92.12 84 TYR A CA 1
ATOM 652 C C . TYR A 1 84 ? 18.017 6.689 -15.443 1.00 92.12 84 TYR A C 1
ATOM 654 O O . TYR A 1 84 ? 17.554 7.789 -15.115 1.00 92.12 84 TYR A O 1
ATOM 662 N N . LEU A 1 85 ? 17.637 5.548 -14.857 1.00 89.81 85 LEU A N 1
ATOM 663 C CA . LEU A 1 85 ? 16.700 5.508 -13.737 1.00 89.81 85 LEU A CA 1
ATOM 664 C C . LEU A 1 85 ? 17.266 6.290 -12.540 1.00 89.81 85 LEU A C 1
ATOM 666 O O . LEU A 1 85 ? 16.593 7.178 -12.026 1.00 89.81 85 LEU A O 1
ATOM 670 N N . GLU A 1 86 ? 18.514 6.075 -12.137 1.00 87.25 86 GLU A N 1
ATOM 671 C CA . GLU A 1 86 ? 19.135 6.846 -11.051 1.00 87.25 86 GLU A CA 1
ATOM 672 C C . GLU A 1 86 ? 19.120 8.359 -11.318 1.00 87.25 86 GLU A C 1
ATOM 674 O O . GLU A 1 86 ? 18.778 9.150 -10.434 1.00 87.25 86 GLU A O 1
ATOM 679 N N . GLN A 1 87 ? 19.399 8.787 -12.553 1.00 87.31 87 GLN A N 1
ATOM 680 C CA . GLN A 1 87 ? 19.354 10.202 -12.918 1.00 87.31 87 GLN A CA 1
ATOM 681 C C . GLN A 1 87 ? 17.942 10.794 -12.791 1.00 87.31 87 GLN A C 1
ATOM 683 O O . GLN A 1 87 ? 17.782 11.908 -12.278 1.00 87.31 87 GLN A O 1
ATOM 688 N N . ILE A 1 88 ? 16.908 10.071 -13.233 1.00 86.81 88 ILE A N 1
ATOM 689 C CA . ILE A 1 88 ? 15.510 10.493 -13.055 1.00 86.81 88 ILE A CA 1
ATOM 690 C C . ILE A 1 88 ? 15.153 10.549 -11.573 1.00 86.81 88 ILE A C 1
ATOM 692 O O . ILE A 1 88 ? 14.522 11.517 -11.139 1.00 86.81 88 ILE A O 1
ATOM 696 N N . ALA A 1 89 ? 15.549 9.534 -10.803 1.00 81.88 89 ALA A N 1
ATOM 697 C CA . ALA A 1 89 ? 15.273 9.466 -9.378 1.00 81.88 89 ALA A CA 1
ATOM 698 C C . ALA A 1 89 ? 15.852 10.693 -8.662 1.00 81.88 89 ALA A C 1
ATOM 700 O O . ALA A 1 89 ? 15.125 11.384 -7.949 1.00 81.88 89 ALA A O 1
ATOM 701 N N . ASN A 1 90 ? 17.114 11.025 -8.944 1.00 81.12 90 ASN A N 1
ATOM 702 C CA . ASN A 1 90 ? 17.788 12.194 -8.387 1.00 81.12 90 ASN A CA 1
ATOM 703 C C . ASN A 1 90 ? 17.078 13.497 -8.771 1.00 81.12 90 ASN A C 1
ATOM 705 O O . ASN A 1 90 ? 16.756 14.290 -7.892 1.00 81.12 90 ASN A O 1
ATOM 709 N N . ARG A 1 91 ? 16.732 13.696 -10.053 1.00 81.25 91 ARG A N 1
ATOM 710 C CA . ARG A 1 91 ? 15.983 14.891 -10.495 1.00 81.25 91 ARG A CA 1
ATOM 711 C C . ARG A 1 91 ? 14.639 15.032 -9.781 1.00 81.25 91 ARG A C 1
ATOM 713 O O . ARG A 1 91 ? 14.264 16.135 -9.400 1.00 81.25 91 ARG A O 1
ATOM 720 N N . ARG A 1 92 ? 13.908 13.931 -9.594 1.00 78.88 92 ARG A N 1
ATOM 721 C CA . ARG A 1 92 ? 12.608 13.920 -8.905 1.00 78.88 92 ARG A CA 1
ATOM 722 C C . ARG A 1 92 ? 12.743 14.285 -7.424 1.00 78.88 92 ARG A C 1
ATOM 724 O O . ARG A 1 92 ? 11.939 15.071 -6.929 1.00 78.88 92 ARG A O 1
ATOM 731 N N . VAL A 1 93 ? 13.777 13.782 -6.749 1.00 73.19 93 VAL A N 1
ATOM 732 C CA . VAL A 1 93 ? 14.092 14.153 -5.359 1.00 73.19 93 VAL A CA 1
ATOM 733 C C . VAL A 1 93 ? 14.490 15.632 -5.266 1.00 73.19 93 VAL A C 1
ATOM 735 O O . VAL A 1 93 ? 13.946 16.356 -4.435 1.00 73.19 93 VAL A O 1
ATOM 738 N N . THR A 1 94 ? 15.364 16.118 -6.156 1.00 71.19 94 THR A N 1
ATOM 739 C CA . THR A 1 94 ? 15.778 17.535 -6.202 1.00 71.19 94 THR A CA 1
ATOM 740 C C . THR A 1 94 ? 14.613 18.480 -6.512 1.00 71.19 94 THR A C 1
ATOM 742 O O . THR A 1 94 ? 14.558 19.577 -5.967 1.00 71.19 94 THR A O 1
ATOM 745 N N . ASN A 1 95 ? 13.637 18.043 -7.313 1.00 69.19 95 ASN A N 1
ATOM 746 C CA . ASN A 1 95 ? 12.417 18.798 -7.622 1.00 69.19 95 ASN A CA 1
ATOM 747 C C . ASN A 1 95 ? 11.367 18.777 -6.491 1.00 69.19 95 ASN A C 1
ATOM 749 O O . ASN A 1 95 ? 10.221 19.167 -6.710 1.00 69.19 95 ASN A O 1
ATOM 753 N N . GLY A 1 96 ? 11.734 18.333 -5.285 1.00 57.44 96 GLY A N 1
ATOM 754 C CA . GLY A 1 96 ? 10.898 18.467 -4.093 1.00 57.44 96 GLY A CA 1
ATOM 755 C C . GLY A 1 96 ? 9.882 17.346 -3.881 1.00 57.44 96 GLY A C 1
ATOM 756 O O . GLY A 1 96 ? 8.989 17.498 -3.046 1.00 57.44 96 GLY A O 1
ATOM 757 N N . ILE A 1 97 ? 10.005 16.207 -4.577 1.00 60.12 97 ILE A N 1
ATOM 758 C CA . ILE A 1 97 ? 9.245 15.000 -4.219 1.00 60.12 97 ILE A CA 1
ATOM 759 C C . ILE A 1 97 ? 9.862 14.442 -2.934 1.00 60.12 97 ILE A C 1
ATOM 761 O O . ILE A 1 97 ? 10.779 13.621 -2.955 1.00 60.12 97 ILE A O 1
ATOM 765 N N . SER A 1 98 ? 9.382 14.947 -1.799 1.00 56.56 98 SER A N 1
ATOM 766 C CA . SER A 1 98 ? 9.763 14.450 -0.484 1.00 56.56 98 SER A CA 1
ATOM 767 C C . SER A 1 98 ? 9.138 13.072 -0.270 1.00 56.56 98 SER A C 1
ATOM 769 O O . SER A 1 98 ? 7.933 12.887 -0.458 1.00 56.56 98 SER A O 1
ATOM 771 N N . LEU A 1 99 ? 9.960 12.093 0.110 1.00 62.34 99 LEU A N 1
ATOM 772 C CA . LEU A 1 99 ? 9.547 10.719 0.400 1.00 62.34 99 LEU A CA 1
ATOM 773 C C . LEU A 1 99 ? 8.833 10.674 1.768 1.00 62.34 99 LEU A C 1
ATOM 775 O O . LEU A 1 99 ? 9.335 10.128 2.747 1.00 62.34 99 LEU A O 1
ATOM 779 N N . CYS A 1 100 ? 7.680 11.332 1.877 1.00 68.00 100 CYS A N 1
ATOM 780 C CA . CYS A 1 100 ? 6.935 11.422 3.127 1.00 68.00 100 CYS A CA 1
ATOM 781 C C . CYS A 1 100 ? 6.031 10.198 3.309 1.00 68.00 100 CYS A C 1
ATOM 783 O O . CYS A 1 100 ? 5.240 9.856 2.428 1.00 68.00 100 CYS A O 1
ATOM 785 N N . LYS A 1 101 ? 6.081 9.573 4.491 1.00 77.06 101 LYS A N 1
ATOM 786 C CA . LYS A 1 101 ? 5.078 8.579 4.893 1.00 77.06 101 LYS A CA 1
ATOM 787 C C . LYS A 1 101 ? 3.741 9.307 5.087 1.00 77.06 101 LYS A C 1
ATOM 789 O O . LYS A 1 101 ? 3.588 10.085 6.022 1.00 77.06 101 LYS A O 1
ATOM 794 N N . SER A 1 102 ? 2.780 9.073 4.195 1.00 86.25 102 SER A N 1
ATOM 795 C CA . SER A 1 102 ? 1.409 9.585 4.317 1.00 86.25 102 SER A CA 1
ATOM 796 C C . SER A 1 102 ? 0.482 8.459 4.754 1.00 86.25 102 SER A C 1
ATOM 798 O O . SER A 1 102 ? 0.349 7.460 4.044 1.00 86.25 102 SER A O 1
ATOM 800 N N . PHE A 1 103 ? -0.164 8.623 5.911 1.00 85.25 103 PHE A N 1
ATOM 801 C CA . PHE A 1 103 ? -1.089 7.619 6.433 1.00 85.25 103 PHE A CA 1
ATOM 802 C C . PHE A 1 103 ? -2.294 7.416 5.507 1.00 85.25 103 PHE A C 1
ATOM 804 O O . PHE A 1 103 ? -2.690 6.281 5.260 1.00 85.25 103 PHE A O 1
ATOM 811 N N . ASP A 1 104 ? -2.840 8.488 4.929 1.00 87.62 104 ASP A N 1
ATOM 812 C CA . ASP A 1 104 ? -3.991 8.393 4.025 1.00 87.62 104 ASP A CA 1
ATOM 813 C C . ASP A 1 104 ? -3.650 7.671 2.718 1.00 87.62 104 ASP A C 1
ATOM 815 O O . ASP A 1 104 ? -4.416 6.812 2.272 1.00 87.62 104 ASP A O 1
ATOM 819 N N . ALA A 1 105 ? -2.485 7.966 2.127 1.00 87.94 105 ALA A N 1
ATOM 820 C CA . ALA A 1 105 ? -2.014 7.274 0.927 1.00 87.94 105 ALA A CA 1
ATOM 821 C C . ALA A 1 105 ? -1.732 5.791 1.212 1.00 87.94 105 ALA A C 1
ATOM 823 O O . ALA A 1 105 ? -2.125 4.918 0.438 1.00 87.94 105 ALA A O 1
ATOM 824 N N . TYR A 1 106 ? -1.108 5.505 2.357 1.00 90.38 106 TYR A N 1
ATOM 825 C CA . TYR A 1 106 ? -0.861 4.150 2.834 1.00 90.38 106 TYR A CA 1
ATOM 826 C C . TYR A 1 106 ? -2.165 3.372 3.051 1.00 90.38 106 TYR A C 1
ATOM 828 O O . TYR A 1 106 ? -2.336 2.281 2.512 1.00 90.38 106 TYR A O 1
ATOM 836 N N . ARG A 1 107 ? -3.134 3.953 3.768 1.00 92.50 107 ARG A N 1
ATOM 837 C CA . ARG A 1 107 ? -4.451 3.346 4.001 1.00 92.50 107 ARG A CA 1
ATOM 838 C C . ARG A 1 107 ? -5.171 3.059 2.688 1.00 92.50 107 ARG A C 1
ATOM 840 O O . ARG A 1 107 ? -5.741 1.980 2.525 1.00 92.50 107 ARG A O 1
ATOM 847 N N . ALA A 1 108 ? -5.164 4.018 1.760 1.00 91.81 108 ALA A N 1
ATOM 848 C CA . ALA A 1 108 ? -5.748 3.850 0.433 1.00 91.81 108 ALA A CA 1
ATOM 849 C C . ALA A 1 108 ? -5.112 2.664 -0.303 1.00 91.81 108 ALA A C 1
ATOM 851 O O . ALA A 1 108 ? -5.832 1.820 -0.834 1.00 91.81 108 ALA A O 1
ATOM 852 N N . TRP A 1 109 ? -3.782 2.561 -0.269 1.00 92.38 109 TRP A N 1
ATOM 853 C CA . TRP A 1 109 ? -3.051 1.440 -0.853 1.00 92.38 109 TRP A CA 1
ATOM 854 C C . TRP A 1 109 ? -3.438 0.096 -0.220 1.00 92.38 109 TRP A C 1
ATOM 856 O O . TRP A 1 109 ? -3.809 -0.817 -0.954 1.00 92.38 109 TRP A O 1
ATOM 866 N N . VAL A 1 110 ? -3.459 -0.012 1.116 1.00 93.94 110 VAL A N 1
ATOM 867 C CA . VAL A 1 110 ? -3.878 -1.246 1.815 1.00 93.94 110 VAL A CA 1
ATOM 868 C C . VAL A 1 110 ? -5.298 -1.647 1.415 1.00 93.94 110 VAL A C 1
ATOM 870 O O . VAL A 1 110 ? -5.562 -2.818 1.167 1.00 93.94 110 VAL A O 1
ATOM 873 N N . THR A 1 111 ? -6.210 -0.679 1.305 1.00 93.12 111 THR A N 1
ATOM 874 C CA . THR A 1 111 ? -7.616 -0.925 0.941 1.00 93.12 111 THR A CA 1
ATOM 875 C C . THR A 1 111 ? -7.745 -1.460 -0.490 1.00 93.12 111 THR A C 1
ATOM 877 O O . THR A 1 111 ? -8.499 -2.400 -0.737 1.00 93.12 111 THR A O 1
ATOM 880 N N . VAL A 1 112 ? -6.974 -0.905 -1.432 1.00 93.19 112 VAL A N 1
ATOM 881 C CA . VAL A 1 112 ? -6.928 -1.387 -2.823 1.00 93.19 112 VAL A CA 1
ATOM 882 C C . VAL A 1 112 ? -6.314 -2.785 -2.906 1.00 93.19 112 VAL A C 1
ATOM 884 O O . VAL A 1 112 ? -6.861 -3.650 -3.589 1.00 93.19 112 VAL A O 1
ATOM 887 N N . GLU A 1 113 ? -5.204 -3.025 -2.210 1.00 92.31 113 GLU A N 1
ATOM 888 C CA . GLU A 1 113 ? -4.536 -4.333 -2.177 1.00 92.31 113 GLU A CA 1
ATOM 889 C C . GLU A 1 113 ? -5.387 -5.411 -1.498 1.00 92.31 113 GLU A C 1
ATOM 891 O O . GLU A 1 113 ? -5.343 -6.570 -1.902 1.00 92.31 113 GLU A O 1
ATOM 896 N N . ALA A 1 114 ? -6.218 -5.029 -0.527 1.00 92.62 114 ALA A N 1
ATOM 897 C CA . ALA A 1 114 ? -7.212 -5.902 0.093 1.00 92.62 114 ALA A CA 1
ATOM 898 C C . ALA A 1 114 ? -8.399 -6.228 -0.840 1.00 92.62 114 ALA A C 1
ATOM 900 O O . ALA A 1 114 ? -9.323 -6.928 -0.435 1.00 92.62 114 ALA A O 1
ATOM 901 N N . GLY A 1 115 ? -8.396 -5.724 -2.081 1.00 91.44 115 GLY A N 1
ATOM 902 C CA . GLY A 1 115 ? -9.434 -5.979 -3.081 1.00 91.44 115 GLY A CA 1
ATOM 903 C C . GLY A 1 115 ? -10.659 -5.072 -2.969 1.00 91.44 115 GLY A C 1
ATOM 904 O O . GLY A 1 115 ? -11.620 -5.256 -3.710 1.00 91.44 115 GLY A O 1
ATOM 905 N N . HIS A 1 116 ? -10.633 -4.072 -2.088 1.00 90.38 116 HIS A N 1
ATOM 906 C CA . HIS A 1 116 ? -11.774 -3.203 -1.811 1.00 90.38 116 HIS A CA 1
ATOM 907 C C . HIS A 1 116 ? -11.682 -1.892 -2.610 1.00 90.38 116 HIS A C 1
ATOM 909 O O . HIS A 1 116 ? -11.471 -0.801 -2.070 1.00 90.38 116 HIS A O 1
ATOM 915 N N . TYR A 1 117 ? -11.794 -1.998 -3.935 1.00 93.00 117 TYR A N 1
ATOM 916 C CA . TYR A 1 117 ? -11.658 -0.867 -4.854 1.00 93.00 117 TYR A CA 1
ATOM 917 C C . TYR A 1 117 ? -12.637 -0.941 -6.027 1.00 93.00 117 TYR A C 1
ATOM 919 O O . TYR A 1 117 ? -13.120 -2.012 -6.384 1.00 93.00 117 TYR A O 1
ATOM 927 N N . ASP A 1 118 ? -12.856 0.207 -6.662 1.00 90.56 118 ASP A N 1
ATOM 928 C CA . ASP A 1 118 ? -13.520 0.328 -7.957 1.00 90.56 118 ASP A CA 1
ATOM 929 C C . ASP A 1 118 ? -12.488 0.640 -9.042 1.00 90.56 118 ASP A C 1
ATOM 931 O O . ASP A 1 118 ? -11.583 1.456 -8.845 1.00 90.56 118 ASP A O 1
ATOM 935 N N . ALA A 1 119 ? -12.591 -0.027 -10.191 1.00 92.25 119 ALA A N 1
ATOM 936 C CA . ALA A 1 119 ? -11.791 0.295 -11.367 1.00 92.25 119 ALA A CA 1
ATOM 937 C C . ALA A 1 119 ? -12.514 1.381 -12.171 1.00 92.25 119 ALA A C 1
ATOM 939 O O . ALA A 1 119 ? -13.551 1.125 -12.778 1.00 92.25 119 ALA A O 1
ATOM 940 N N . ILE A 1 120 ? -11.972 2.595 -12.157 1.00 91.75 120 ILE A N 1
ATOM 941 C CA . ILE A 1 120 ? -12.522 3.750 -12.865 1.00 91.75 120 ILE A CA 1
ATOM 942 C C . ILE A 1 120 ? -11.714 3.953 -14.145 1.00 91.75 120 ILE A C 1
ATOM 944 O O . ILE A 1 120 ? -10.488 4.055 -14.092 1.00 91.75 120 ILE A O 1
ATOM 948 N N . GLN A 1 121 ? -12.393 4.025 -15.288 1.00 92.38 121 GLN A N 1
ATOM 949 C CA . GLN A 1 121 ? -11.773 4.424 -16.547 1.00 92.38 121 GLN A CA 1
ATOM 950 C C . GLN A 1 121 ? -11.740 5.950 -16.640 1.00 92.38 121 GLN A C 1
ATOM 952 O O . GLN A 1 121 ? -12.768 6.613 -16.497 1.00 92.38 121 GLN A O 1
ATOM 957 N N . LEU A 1 122 ? -10.551 6.507 -16.846 1.00 90.50 122 LEU A N 1
ATOM 958 C CA . LEU A 1 122 ? -10.350 7.935 -17.055 1.00 90.50 122 LEU A CA 1
ATOM 959 C C . LEU A 1 122 ? -10.597 8.316 -18.528 1.00 90.50 122 LEU A C 1
ATOM 961 O O . LEU A 1 122 ? -10.583 7.442 -19.398 1.00 90.50 122 LEU A O 1
ATOM 965 N N . PRO A 1 123 ? -10.814 9.611 -18.835 1.00 92.69 123 PRO A N 1
ATOM 966 C CA . PRO A 1 123 ? -11.079 10.070 -20.204 1.00 92.69 123 PRO A CA 1
ATOM 967 C C . PRO A 1 123 ? -9.968 9.759 -21.218 1.00 92.69 123 PRO A C 1
ATOM 969 O O . PRO A 1 123 ? -10.232 9.691 -22.413 1.00 92.69 123 PRO A O 1
ATOM 972 N N . ASP A 1 124 ? -8.736 9.555 -20.753 1.00 89.06 124 ASP A N 1
ATOM 973 C CA . ASP A 1 124 ? -7.584 9.141 -21.564 1.00 89.06 124 ASP A CA 1
ATOM 974 C C . ASP A 1 124 ? -7.534 7.619 -21.819 1.00 89.06 124 ASP A C 1
ATOM 976 O O . ASP A 1 124 ? -6.596 7.114 -22.435 1.00 89.06 124 ASP A O 1
ATOM 980 N N . GLY A 1 125 ? -8.536 6.876 -21.340 1.00 88.81 125 GLY A N 1
ATOM 981 C CA . GLY A 1 125 ? -8.635 5.425 -21.443 1.00 88.81 125 GLY A CA 1
ATOM 982 C C . GLY A 1 125 ? -7.878 4.661 -20.354 1.00 88.81 125 GLY A C 1
ATOM 983 O O . GLY A 1 125 ? -7.981 3.433 -20.311 1.00 88.81 125 GLY A O 1
ATOM 984 N N . THR A 1 126 ? -7.152 5.339 -19.458 1.00 89.06 126 THR A N 1
ATOM 985 C CA . THR A 1 126 ? -6.396 4.672 -18.389 1.00 89.06 126 THR A CA 1
ATOM 986 C C . THR A 1 126 ? -7.322 4.132 -17.297 1.00 89.06 126 THR A C 1
ATOM 988 O O . THR A 1 126 ? -8.312 4.758 -16.918 1.00 89.06 126 THR A O 1
ATOM 991 N N . LEU A 1 127 ? -7.009 2.943 -16.772 1.00 90.88 127 LEU A N 1
ATOM 992 C CA . LEU A 1 127 ? -7.739 2.349 -15.650 1.00 90.88 127 LEU A CA 1
ATOM 993 C C . LEU A 1 127 ? -7.073 2.728 -14.329 1.00 90.88 127 LEU A C 1
ATOM 995 O O . LEU A 1 127 ? -5.912 2.392 -14.083 1.00 90.88 127 LEU A O 1
ATOM 999 N N . ARG A 1 128 ? -7.832 3.374 -13.443 1.00 89.75 128 ARG A N 1
ATOM 1000 C CA . ARG A 1 128 ? -7.391 3.753 -12.102 1.00 89.75 128 ARG A CA 1
ATOM 1001 C C . ARG A 1 128 ? -8.184 2.996 -11.046 1.00 89.75 128 ARG A C 1
ATOM 1003 O O . ARG A 1 128 ? -9.408 3.037 -11.025 1.00 89.75 128 ARG A O 1
ATOM 1010 N N . LYS A 1 129 ? -7.475 2.340 -10.125 1.00 92.75 129 LYS A N 1
ATOM 1011 C CA . LYS A 1 129 ? -8.084 1.733 -8.936 1.00 92.75 129 LYS A CA 1
ATOM 1012 C C . LYS A 1 129 ? -8.363 2.818 -7.900 1.00 92.75 129 LYS A C 1
ATOM 1014 O O . LYS A 1 129 ? -7.436 3.502 -7.466 1.00 92.75 129 LYS A O 1
ATOM 1019 N N . HIS A 1 130 ? -9.621 2.971 -7.510 1.00 90.69 130 HIS A N 1
ATOM 1020 C CA . HIS A 1 130 ? -10.052 3.903 -6.477 1.00 90.69 130 HIS A CA 1
ATOM 1021 C C . HIS A 1 130 ? -10.511 3.123 -5.237 1.00 90.69 130 HIS A C 1
ATOM 1023 O O . HIS A 1 130 ? -11.408 2.290 -5.362 1.00 90.69 130 HIS A O 1
ATOM 1029 N N . PRO A 1 131 ? -9.935 3.355 -4.042 1.00 91.81 131 PRO A N 1
ATOM 1030 C CA . PRO A 1 131 ? -10.360 2.658 -2.830 1.00 91.81 131 PRO A CA 1
ATOM 1031 C C . PRO A 1 131 ? -11.820 2.988 -2.515 1.00 91.81 131 PRO A C 1
ATOM 1033 O O . PRO A 1 131 ? -12.221 4.155 -2.527 1.00 91.81 131 PRO A O 1
ATOM 1036 N N . ARG A 1 132 ? -12.620 1.967 -2.207 1.00 88.81 132 ARG A N 1
ATOM 1037 C CA . ARG A 1 132 ? -13.991 2.181 -1.737 1.00 88.81 132 ARG A CA 1
ATOM 1038 C C . ARG A 1 132 ? -13.984 2.768 -0.330 1.00 88.81 132 ARG A C 1
ATOM 1040 O O . ARG A 1 132 ? -13.081 2.507 0.468 1.00 88.81 132 ARG A O 1
ATOM 1047 N N . SER A 1 133 ? -15.010 3.559 -0.023 1.00 82.56 133 SER A N 1
ATOM 1048 C CA . SER A 1 133 ? -15.178 4.123 1.313 1.00 82.56 133 SER A CA 1
ATOM 1049 C C . SER A 1 133 ? -15.421 3.011 2.326 1.00 82.56 133 SER A C 1
ATOM 1051 O O . SER A 1 133 ? -16.329 2.204 2.168 1.00 82.56 133 SER A O 1
ATOM 1053 N N . ILE A 1 134 ? -14.631 3.023 3.392 1.00 79.44 134 ILE A N 1
ATOM 1054 C CA . ILE A 1 134 ? -14.750 2.112 4.533 1.00 79.44 134 ILE A CA 1
ATOM 1055 C C . ILE A 1 134 ? -15.564 2.753 5.664 1.00 79.44 134 ILE A C 1
ATOM 1057 O O . ILE A 1 134 ? -15.315 2.493 6.835 1.00 79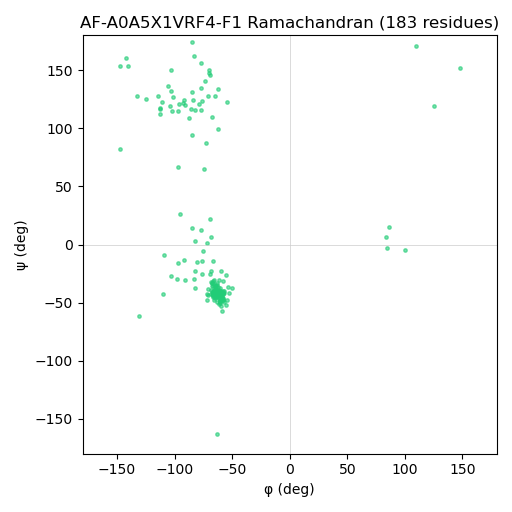.44 134 ILE A O 1
ATOM 1061 N N . ALA A 1 135 ? -16.461 3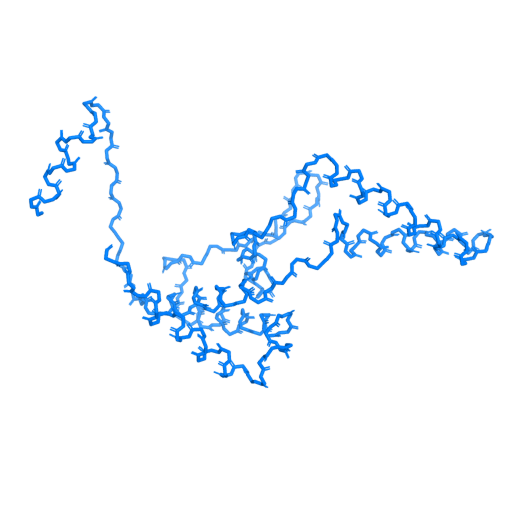.693 5.350 1.00 73.31 135 ALA A N 1
ATOM 1062 C CA . ALA A 1 135 ? -17.285 4.353 6.357 1.00 73.31 135 ALA A CA 1
ATOM 1063 C C . ALA A 1 135 ? -18.323 3.382 6.944 1.00 73.31 135 ALA A C 1
ATOM 1065 O O . ALA A 1 135 ? -18.871 2.545 6.236 1.00 73.31 135 ALA A O 1
ATOM 1066 N N . PHE A 1 136 ? -18.663 3.557 8.225 1.00 60.44 136 PHE A N 1
ATOM 1067 C CA . PHE A 1 136 ? -19.627 2.708 8.947 1.00 60.44 136 PHE A CA 1
ATOM 1068 C C . PHE A 1 136 ? -21.012 2.600 8.293 1.00 60.44 136 PHE A C 1
ATOM 1070 O O . PHE A 1 136 ? -21.738 1.645 8.538 1.00 60.44 136 PHE A O 1
ATOM 1077 N N . SER A 1 137 ? -21.413 3.613 7.523 1.00 65.31 137 SER A N 1
ATOM 1078 C CA . SER A 1 137 ? -22.687 3.633 6.800 1.00 65.31 137 SER A CA 1
ATOM 1079 C C . SER A 1 137 ? -22.648 2.843 5.494 1.00 65.31 137 SER A C 1
ATOM 1081 O O . SER A 1 137 ? -23.697 2.602 4.910 1.00 65.31 137 SER A O 1
ATOM 1083 N N . SER A 1 138 ? -21.451 2.515 5.010 1.00 65.56 138 SER A N 1
ATOM 1084 C CA . SER A 1 138 ? -21.233 2.017 3.656 1.00 65.56 138 SER A CA 1
ATOM 1085 C C . SER A 1 138 ? -21.144 0.497 3.565 1.00 65.56 138 SER A C 1
ATOM 1087 O O . SER A 1 138 ? -21.260 -0.008 2.457 1.00 65.56 138 SER A O 1
ATOM 1089 N N . MET A 1 139 ? -20.941 -0.216 4.680 1.00 75.38 139 MET A N 1
ATOM 1090 C CA . MET A 1 139 ? -20.757 -1.672 4.681 1.00 75.38 139 MET A CA 1
ATOM 1091 C C . MET A 1 139 ? -21.314 -2.340 5.942 1.00 75.38 139 MET A C 1
ATOM 1093 O O . MET A 1 139 ? -21.420 -1.703 6.996 1.00 75.38 139 MET A O 1
ATOM 1097 N N . ASP A 1 140 ? -21.687 -3.617 5.833 1.00 78.75 140 ASP A N 1
ATOM 1098 C CA . ASP A 1 140 ? -22.157 -4.423 6.963 1.00 78.75 140 ASP A CA 1
ATOM 1099 C C . ASP A 1 140 ? -20.998 -5.063 7.760 1.00 78.75 140 ASP A C 1
ATOM 1101 O O . ASP A 1 140 ? -19.820 -4.931 7.423 1.00 78.75 140 ASP A O 1
ATOM 1105 N N . GLU A 1 141 ? -21.317 -5.718 8.881 1.00 79.69 141 GLU A N 1
ATOM 1106 C CA . GLU A 1 141 ? -20.303 -6.295 9.778 1.00 79.69 141 GLU A CA 1
ATOM 1107 C C . GLU A 1 141 ? -19.527 -7.453 9.132 1.00 79.69 141 GLU A C 1
ATOM 1109 O O . GLU A 1 141 ? -18.335 -7.625 9.402 1.00 79.69 141 GLU A O 1
ATOM 1114 N N . VAL A 1 142 ? -20.174 -8.213 8.246 1.00 85.06 142 VAL A N 1
ATOM 1115 C CA . VAL A 1 142 ? -19.560 -9.350 7.551 1.00 85.06 142 VAL A CA 1
ATOM 1116 C C . VAL A 1 142 ? -18.556 -8.844 6.521 1.00 85.06 142 VAL A C 1
ATOM 1118 O O . VAL A 1 142 ? -17.407 -9.293 6.497 1.00 85.06 142 VAL A O 1
ATOM 1121 N N . GLU A 1 143 ? -18.962 -7.865 5.717 1.00 85.12 143 GLU A N 1
ATOM 1122 C CA . GLU A 1 143 ? -18.121 -7.205 4.724 1.00 85.12 143 GLU A CA 1
ATOM 1123 C C . GLU A 1 143 ? -16.916 -6.537 5.397 1.00 85.12 143 GLU A C 1
ATOM 1125 O O . GLU A 1 143 ? -15.776 -6.697 4.951 1.00 85.12 143 GLU A O 1
ATOM 1130 N N . PHE A 1 144 ? -17.130 -5.870 6.537 1.00 86.19 144 PHE A N 1
ATOM 1131 C CA . PHE A 1 144 ? -16.042 -5.278 7.310 1.00 86.19 144 PHE A CA 1
ATOM 1132 C C . PHE A 1 144 ? -15.069 -6.332 7.854 1.00 86.19 144 PHE A C 1
ATOM 1134 O O . PHE A 1 144 ? -13.852 -6.148 7.799 1.00 86.19 144 PHE A O 1
ATOM 1141 N N . GLN A 1 145 ? -15.569 -7.455 8.375 1.00 87.62 145 GLN A N 1
ATOM 1142 C CA . GLN A 1 145 ? -14.713 -8.531 8.878 1.00 87.62 145 GLN A CA 1
ATOM 1143 C C . GLN A 1 145 ? -13.876 -9.164 7.755 1.00 87.62 145 GLN A C 1
ATOM 1145 O O . GLN A 1 145 ? -12.712 -9.518 7.972 1.00 87.62 145 GLN A O 1
ATOM 1150 N N . GLN A 1 146 ? -14.438 -9.279 6.551 1.00 90.12 146 GLN A N 1
ATOM 1151 C CA . GLN A 1 146 ? -13.717 -9.742 5.368 1.00 90.12 146 GLN A CA 1
ATOM 1152 C C . GLN A 1 146 ? -12.626 -8.753 4.945 1.00 90.12 146 GLN A C 1
ATOM 1154 O O . GLN A 1 146 ? -11.488 -9.162 4.688 1.00 90.12 146 GLN A O 1
ATOM 1159 N N . LEU A 1 147 ? -12.942 -7.456 4.935 1.00 90.38 147 LEU A N 1
ATOM 1160 C CA . LEU A 1 147 ? -11.969 -6.397 4.683 1.00 90.38 147 LEU A CA 1
ATOM 1161 C C . LEU A 1 147 ? -10.835 -6.429 5.714 1.00 90.38 147 LEU A C 1
ATOM 1163 O O . LEU A 1 147 ? -9.669 -6.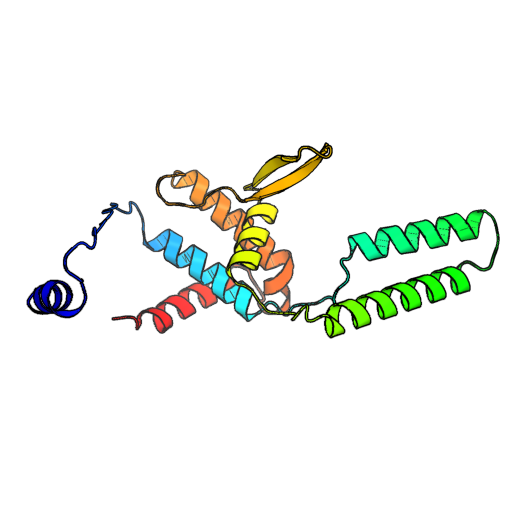360 5.335 1.00 90.38 147 LEU A O 1
ATOM 1167 N N . TYR A 1 148 ? -11.160 -6.579 7.000 1.00 90.75 148 TYR A N 1
ATOM 1168 C CA . TYR A 1 148 ? -10.177 -6.651 8.082 1.00 90.75 148 TYR A CA 1
ATOM 1169 C C . TYR A 1 148 ? -9.178 -7.791 7.862 1.00 90.75 148 TYR A C 1
ATOM 1171 O O . TYR A 1 148 ? -7.972 -7.562 7.909 1.00 90.75 148 TYR A O 1
ATOM 1179 N N . LYS A 1 149 ? -9.672 -9.004 7.577 1.00 92.44 149 LYS A N 1
ATOM 1180 C CA . LYS A 1 149 ? -8.817 -10.170 7.300 1.00 92.44 149 LYS A CA 1
ATOM 1181 C C . LYS A 1 149 ? -7.932 -9.941 6.077 1.00 92.44 149 LYS A C 1
ATOM 1183 O O . LYS A 1 149 ? -6.725 -10.130 6.150 1.00 92.44 149 LYS A O 1
ATOM 1188 N N . SER A 1 150 ? -8.523 -9.455 4.987 1.00 94.00 150 SER A N 1
ATOM 1189 C CA . SER A 1 150 ? -7.798 -9.201 3.736 1.00 94.00 150 SER A CA 1
ATOM 1190 C C . SER A 1 150 ? -6.716 -8.131 3.920 1.00 94.00 150 SER A C 1
ATOM 1192 O O . SER A 1 150 ? -5.602 -8.272 3.423 1.00 94.00 150 SER A O 1
ATOM 1194 N N . ALA A 1 151 ? -7.007 -7.078 4.687 1.00 93.62 151 ALA A N 1
ATOM 1195 C CA . ALA A 1 151 ? -6.030 -6.058 5.039 1.00 93.62 151 ALA A CA 1
ATOM 1196 C C . ALA A 1 151 ? -4.918 -6.616 5.937 1.00 93.62 151 ALA A C 1
ATOM 1198 O O . ALA A 1 151 ? -3.750 -6.335 5.682 1.00 93.62 151 ALA A O 1
ATOM 1199 N N . LEU A 1 152 ? -5.243 -7.433 6.946 1.00 93.56 152 LEU A N 1
ATOM 1200 C CA . LEU A 1 152 ? -4.242 -8.106 7.779 1.00 93.56 152 LEU A CA 1
ATOM 1201 C C . LEU A 1 152 ? -3.302 -8.969 6.933 1.00 93.56 152 LEU A C 1
ATOM 1203 O O . LEU A 1 152 ? -2.093 -8.904 7.135 1.00 93.56 152 LEU A O 1
ATOM 1207 N N . ASP A 1 153 ? -3.822 -9.712 5.957 1.00 94.19 153 ASP A N 1
ATOM 1208 C CA . ASP A 1 153 ? -3.011 -10.536 5.056 1.00 94.19 153 ASP A CA 1
ATOM 1209 C C . ASP A 1 153 ? -2.077 -9.695 4.177 1.00 94.19 153 ASP A C 1
ATOM 1211 O O . ASP A 1 153 ? -0.902 -10.035 4.009 1.00 94.19 153 ASP A O 1
ATOM 1215 N N . VAL A 1 154 ? -2.560 -8.560 3.658 1.00 93.75 154 VAL A N 1
ATOM 1216 C CA . VAL A 1 154 ? -1.732 -7.587 2.928 1.00 93.75 154 VAL A CA 1
ATOM 1217 C C . VAL A 1 154 ? -0.617 -7.066 3.833 1.00 93.75 154 VAL A C 1
ATOM 1219 O O . VAL A 1 154 ? 0.560 -7.146 3.478 1.00 93.75 154 VAL A O 1
ATOM 1222 N N . LEU A 1 155 ? -0.958 -6.571 5.022 1.00 92.44 155 LEU A N 1
ATOM 1223 C CA . LEU A 1 155 ? 0.021 -6.034 5.965 1.00 92.44 155 LEU A CA 1
ATOM 1224 C C . LEU A 1 155 ? 1.026 -7.087 6.414 1.00 92.44 155 LEU A C 1
ATOM 1226 O O . LEU A 1 155 ? 2.216 -6.793 6.514 1.00 92.44 155 LEU A O 1
ATOM 1230 N N . TRP A 1 156 ? 0.566 -8.315 6.634 1.00 92.50 156 TRP A N 1
ATOM 1231 C CA . TRP A 1 156 ? 1.407 -9.455 6.948 1.00 92.50 156 TRP 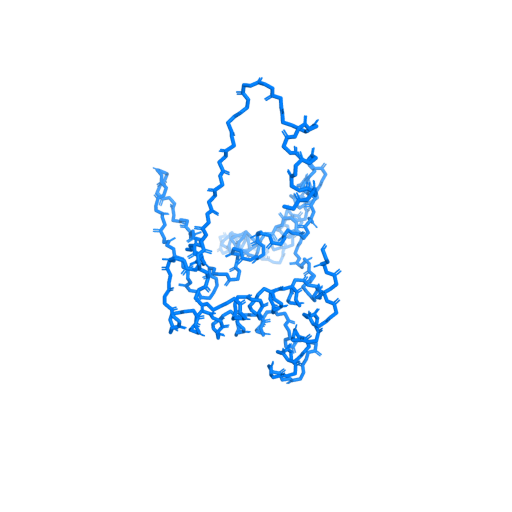A CA 1
ATOM 1232 C C . TRP A 1 156 ? 2.421 -9.704 5.838 1.00 92.50 156 TRP A C 1
ATOM 1234 O O . TRP A 1 156 ? 3.620 -9.643 6.094 1.00 92.50 156 TRP A O 1
ATOM 1244 N N . ARG A 1 157 ? 1.948 -9.902 4.602 1.00 91.44 157 ARG A N 1
ATOM 1245 C CA . ARG A 1 157 ? 2.787 -10.215 3.437 1.00 91.44 157 ARG A CA 1
ATOM 1246 C C . ARG A 1 157 ? 3.846 -9.150 3.165 1.00 91.44 157 ARG A C 1
ATOM 1248 O O . ARG A 1 157 ? 4.955 -9.485 2.756 1.00 91.44 157 ARG A O 1
ATOM 1255 N N . TRP A 1 158 ? 3.486 -7.878 3.315 1.00 87.00 158 TRP A N 1
ATOM 1256 C CA . TRP A 1 158 ? 4.327 -6.774 2.857 1.00 87.00 158 TRP A CA 1
ATOM 1257 C C . TRP A 1 158 ? 5.190 -6.147 3.953 1.00 87.00 158 TRP A C 1
ATOM 1259 O O . TRP A 1 158 ? 6.256 -5.621 3.635 1.00 87.00 158 TRP A O 1
ATOM 1269 N N . ILE A 1 159 ? 4.742 -6.165 5.211 1.00 89.00 159 ILE A N 1
ATOM 1270 C CA . ILE A 1 159 ? 5.343 -5.364 6.288 1.00 89.00 159 ILE A CA 1
ATOM 1271 C C . ILE A 1 159 ? 5.618 -6.228 7.523 1.00 89.00 159 ILE A C 1
ATOM 1273 O O . ILE A 1 159 ? 6.769 -6.398 7.920 1.00 89.00 159 ILE A O 1
ATOM 1277 N N . LEU A 1 160 ? 4.573 -6.801 8.123 1.00 89.94 160 LEU A N 1
ATOM 1278 C CA . LEU A 1 160 ? 4.624 -7.336 9.487 1.00 89.94 160 LEU A CA 1
ATOM 1279 C C . LEU A 1 160 ? 5.342 -8.689 9.591 1.00 89.94 160 LEU A C 1
ATOM 1281 O O . LEU A 1 160 ? 5.908 -8.976 10.644 1.00 89.94 160 LEU A O 1
ATOM 1285 N N . SER A 1 161 ? 5.393 -9.496 8.523 1.00 89.75 161 SER A N 1
ATOM 1286 C CA . SER A 1 161 ? 6.054 -10.815 8.550 1.00 89.75 161 SER A CA 1
ATOM 1287 C C . SER A 1 161 ? 7.571 -10.749 8.742 1.00 89.75 161 SER A C 1
ATOM 1289 O O . SER A 1 161 ? 8.203 -11.772 8.990 1.00 89.75 161 SER A O 1
ATOM 1291 N N . ARG A 1 162 ? 8.178 -9.568 8.568 1.00 86.56 162 ARG A N 1
ATOM 1292 C CA . ARG A 1 162 ? 9.614 -9.348 8.806 1.00 86.56 162 ARG A CA 1
ATOM 1293 C C . ARG A 1 162 ? 9.929 -9.103 10.279 1.00 86.56 162 ARG A C 1
ATOM 1295 O O . ARG A 1 162 ? 11.064 -9.301 10.696 1.00 86.56 162 ARG A O 1
ATOM 1302 N N . THR A 1 163 ? 8.936 -8.661 11.044 1.00 86.00 163 THR A N 1
ATOM 1303 C CA . THR A 1 163 ? 9.100 -8.213 12.431 1.00 86.00 163 THR A CA 1
ATOM 1304 C C . THR A 1 163 ? 8.463 -9.188 13.415 1.00 86.00 163 THR A C 1
ATOM 1306 O O . THR A 1 163 ? 9.057 -9.500 14.443 1.00 86.00 163 THR A O 1
ATOM 1309 N N . PHE A 1 164 ? 7.267 -9.687 13.104 1.00 89.62 164 PHE A N 1
ATOM 1310 C CA . PHE A 1 164 ? 6.482 -10.555 13.979 1.00 89.62 164 PHE A CA 1
ATOM 1311 C C . PHE A 1 164 ? 6.557 -12.012 13.524 1.00 89.62 164 PHE A C 1
ATOM 1313 O O . PHE A 1 164 ? 6.667 -12.299 12.332 1.00 89.62 164 PHE A O 1
ATOM 1320 N N . ARG A 1 165 ? 6.450 -12.954 14.470 1.00 87.38 165 ARG A N 1
ATOM 1321 C CA . ARG A 1 165 ? 6.522 -14.395 14.165 1.00 87.38 165 ARG A CA 1
ATOM 1322 C C . ARG A 1 165 ? 5.186 -14.953 13.698 1.00 87.38 165 ARG A C 1
ATOM 1324 O O . ARG A 1 165 ? 5.152 -15.908 12.929 1.00 87.38 165 ARG A O 1
ATOM 1331 N N . THR A 1 166 ? 4.082 -14.371 14.167 1.00 92.50 166 THR A N 1
ATOM 1332 C CA . THR A 1 166 ? 2.723 -14.796 13.80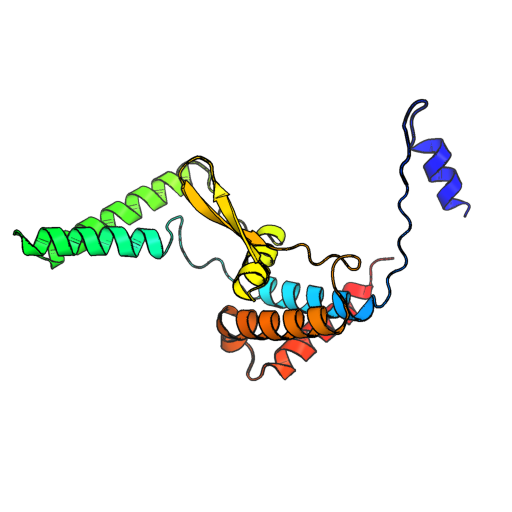2 1.00 92.50 166 THR A CA 1
ATOM 1333 C C . THR A 1 166 ? 1.785 -13.606 13.612 1.00 92.50 166 THR A C 1
ATOM 1335 O O . THR A 1 166 ? 1.958 -12.566 14.247 1.00 92.50 166 THR A O 1
ATOM 1338 N N . GLN A 1 167 ? 0.742 -13.773 12.791 1.00 89.12 167 GLN A N 1
ATOM 1339 C CA . GLN A 1 167 ? -0.297 -12.749 12.611 1.00 89.12 167 GLN A CA 1
ATOM 1340 C C . GLN A 1 167 ? -0.969 -12.378 13.941 1.00 89.12 167 GLN A C 1
ATOM 1342 O O . GLN A 1 167 ? -1.182 -11.202 14.218 1.00 89.12 167 GLN A O 1
ATOM 1347 N N . ARG A 1 168 ? -1.221 -13.369 14.807 1.00 90.31 168 ARG A N 1
ATOM 1348 C CA . ARG A 1 168 ? -1.837 -13.159 16.125 1.00 90.31 168 ARG A CA 1
ATOM 1349 C C . ARG A 1 168 ? -0.985 -12.280 17.044 1.00 90.31 168 ARG A C 1
ATOM 1351 O O . ARG A 1 168 ? -1.521 -11.492 17.816 1.00 90.31 168 ARG A O 1
ATOM 1358 N N . GLU A 1 169 ? 0.336 -12.417 16.981 1.00 91.19 169 GLU A N 1
ATOM 1359 C CA . GLU A 1 169 ? 1.261 -11.560 17.729 1.00 91.19 169 GLU A CA 1
ATOM 1360 C C . GLU A 1 169 ? 1.159 -10.101 17.264 1.00 91.19 169 GLU A C 1
ATOM 1362 O O . GLU A 1 169 ? 1.050 -9.202 18.096 1.00 91.19 169 GLU A O 1
ATOM 1367 N N . ALA A 1 170 ? 1.090 -9.876 15.950 1.00 89.94 170 ALA A N 1
ATOM 1368 C CA . ALA A 1 170 ? 0.907 -8.543 15.385 1.00 89.94 170 ALA A CA 1
ATOM 1369 C C . ALA A 1 170 ? -0.464 -7.937 15.748 1.00 89.94 170 ALA A C 1
ATOM 1371 O O . ALA A 1 170 ? -0.549 -6.768 16.117 1.00 89.94 170 ALA A O 1
ATOM 1372 N N . GLU A 1 171 ? -1.540 -8.727 15.718 1.00 89.94 171 GLU A N 1
ATOM 1373 C CA . GLU A 1 171 ? -2.867 -8.275 16.161 1.00 89.94 171 GLU A CA 1
ATOM 1374 C C . GLU A 1 171 ? -2.883 -7.888 17.648 1.00 89.94 171 GLU A C 1
ATOM 1376 O O . GLU A 1 171 ? -3.492 -6.883 18.021 1.00 89.94 171 GLU A O 1
ATOM 1381 N N . ASN A 1 172 ? -2.193 -8.652 18.500 1.00 90.25 172 ASN A N 1
ATOM 1382 C CA . ASN A 1 172 ? -2.053 -8.326 19.918 1.00 90.25 172 ASN A CA 1
ATOM 1383 C C . ASN A 1 172 ? -1.251 -7.033 20.121 1.00 90.25 172 ASN A C 1
ATOM 1385 O O . ASN A 1 172 ? -1.643 -6.205 20.941 1.00 90.25 172 ASN A O 1
ATOM 1389 N N . ALA A 1 173 ? -0.171 -6.833 19.361 1.00 89.00 173 ALA A N 1
ATOM 1390 C CA . ALA A 1 173 ? 0.612 -5.598 19.395 1.00 89.00 173 ALA A CA 1
ATOM 1391 C C . ALA A 1 173 ? -0.231 -4.384 18.967 1.00 89.00 173 ALA A C 1
ATOM 1393 O O . ALA A 1 173 ? -0.245 -3.361 19.653 1.00 89.00 173 ALA A O 1
ATOM 1394 N N . ALA A 1 174 ? -1.031 -4.518 17.903 1.00 87.62 174 ALA A N 1
ATOM 1395 C CA . ALA A 1 174 ? -1.990 -3.490 17.497 1.00 87.62 174 ALA A CA 1
ATOM 1396 C C . ALA A 1 174 ? -3.029 -3.200 18.599 1.00 87.62 174 ALA A C 1
ATOM 1398 O O . ALA A 1 174 ? -3.355 -2.045 18.870 1.00 87.62 174 ALA A O 1
ATOM 1399 N N . ALA A 1 175 ? -3.535 -4.233 19.280 1.00 85.69 175 ALA A N 1
ATOM 1400 C CA . ALA A 1 175 ? -4.463 -4.057 20.397 1.00 85.69 175 ALA A CA 1
ATOM 1401 C C . ALA A 1 175 ? -3.814 -3.334 21.591 1.00 85.69 175 ALA A C 1
ATOM 1403 O O . ALA A 1 175 ? -4.467 -2.517 22.242 1.00 85.69 175 ALA A O 1
ATOM 1404 N N . GLN A 1 176 ? -2.530 -3.581 21.859 1.00 84.00 176 GLN A N 1
ATOM 1405 C CA . GLN A 1 176 ? -1.786 -2.861 22.893 1.00 84.00 176 GLN A CA 1
ATOM 1406 C C . GLN A 1 176 ? -1.602 -1.385 22.530 1.00 84.00 176 GLN A C 1
ATOM 1408 O O . GLN A 1 176 ? -1.874 -0.535 23.380 1.00 84.00 176 GLN A O 1
ATOM 1413 N N . LEU A 1 177 ? -1.269 -1.054 21.275 1.00 77.00 177 LEU A N 1
ATOM 1414 C CA . LEU A 1 177 ? -1.195 0.340 20.809 1.00 77.00 177 LEU A CA 1
ATOM 1415 C C . LEU A 1 177 ? -2.490 1.120 21.090 1.00 77.00 177 LEU A C 1
ATOM 1417 O O . LEU A 1 177 ? -2.436 2.277 21.497 1.00 77.00 177 LEU A O 1
ATOM 1421 N N . MET A 1 178 ? -3.656 0.477 20.972 1.00 69.75 178 MET A N 1
ATOM 1422 C CA . MET A 1 178 ? -4.943 1.095 21.322 1.00 69.75 178 MET A CA 1
ATOM 1423 C C . MET A 1 178 ? -5.107 1.385 22.811 1.00 69.75 178 MET A C 1
ATOM 1425 O O . MET A 1 178 ? -5.730 2.386 23.162 1.00 69.75 178 MET A O 1
ATOM 1429 N N . SER A 1 179 ? -4.585 0.521 23.686 1.00 61.94 179 SER A N 1
ATOM 1430 C CA . SER A 1 179 ? -4.653 0.748 25.135 1.00 61.94 179 SER A CA 1
ATOM 1431 C C . SER A 1 179 ? -3.809 1.949 25.570 1.00 61.94 179 SER A C 1
ATOM 1433 O O . SER A 1 179 ? -4.228 2.691 26.453 1.00 61.94 179 SER A O 1
ATOM 1435 N N . PHE A 1 180 ? -2.684 2.202 24.891 1.00 54.66 180 PHE A N 1
ATOM 1436 C CA . PHE A 1 180 ? -1.816 3.355 25.152 1.00 54.66 180 PHE A CA 1
ATOM 1437 C C . PHE A 1 180 ? -2.307 4.639 24.466 1.00 54.66 180 PHE A C 1
ATOM 1439 O O . PHE A 1 180 ? -2.263 5.710 25.065 1.00 54.66 180 PHE A O 1
ATOM 1446 N N . ALA A 1 181 ? -2.845 4.543 23.246 1.00 51.25 181 ALA A N 1
ATOM 1447 C CA . ALA A 1 181 ? -3.432 5.675 22.526 1.00 51.25 181 ALA A CA 1
ATOM 1448 C C . ALA A 1 181 ? -4.822 6.088 23.053 1.00 51.25 181 ALA A C 1
ATOM 1450 O O . ALA A 1 181 ? -5.359 7.103 22.627 1.00 51.25 181 ALA A O 1
ATOM 1451 N N . GLY A 1 182 ? -5.412 5.353 24.002 1.00 43.97 182 GLY A N 1
ATOM 1452 C CA . GLY A 1 182 ? -6.679 5.694 24.668 1.00 43.97 182 GLY A CA 1
ATOM 1453 C C . GLY A 1 182 ? -6.625 6.917 25.599 1.00 43.97 182 GLY A C 1
ATOM 1454 O O . GLY A 1 182 ? -7.604 7.193 26.286 1.00 43.97 182 GLY A O 1
ATOM 1455 N N . GLY A 1 183 ? -5.503 7.646 25.628 1.00 31.91 183 GLY A N 1
ATOM 1456 C CA . GLY A 1 183 ? -5.292 8.871 26.404 1.00 31.91 183 GLY A CA 1
ATOM 1457 C C . GLY A 1 183 ? -5.776 10.171 25.749 1.00 31.91 183 GLY A C 1
ATOM 1458 O O . GLY A 1 183 ? -5.391 11.240 26.215 1.00 31.91 183 GLY A O 1
ATOM 1459 N N . TRP A 1 184 ? -6.595 10.124 24.697 1.00 35.94 184 TRP A N 1
ATOM 1460 C CA . TRP A 1 184 ? -7.261 11.325 24.178 1.00 35.94 184 TRP A CA 1
ATOM 1461 C C . TRP A 1 184 ? -8.552 11.568 24.972 1.00 35.94 184 TRP A C 1
ATOM 1463 O O . TRP A 1 184 ? -9.585 10.956 24.690 1.00 35.94 184 TRP A O 1
ATOM 1473 N N . ARG A 1 185 ? -8.448 12.408 26.011 1.00 30.92 185 ARG A N 1
ATOM 1474 C CA . ARG A 1 185 ? -9.589 13.162 26.554 1.00 30.92 185 ARG A CA 1
ATOM 1475 C C . ARG A 1 185 ? -9.990 14.261 25.583 1.00 30.92 185 ARG A C 1
ATOM 1477 O O . ARG A 1 185 ? -9.071 14.833 24.955 1.00 30.92 185 ARG A O 1
#

InterPro domains:
  IPR009797 Protein of unknown function DUF1367 [PF07105] (1-180)

Organism: Salmonella typhimurium (NCBI:txid90371)

Nearest PDB structures (foldseek):
  7pkq-assembly1_v  TM=2.939E-01  e=4.666E+00  Chlamydomonas reinhardtii
  6wq2-assembly1_B  TM=1.537E-01  e=1.428E+00  Sulfolobus islandicus filamentous virus

Sequence (185 aa):
TPETSDILQSKIKLGAVLVAEFRQVRNPAFHRRFFALLNLGFEYWEPTGGAISANERKLVNGYAKFLAAYGGNESALLDAAEQYLEQIANRRVTNGISLCKSFDAYRAWVTVEAGHYDAIQLPDGTLRKHPRSIAFSSMDEVEFQQLYKSALDVLWRWILSRTFRTQREAENAAAQLMSFAGGWR

Secondary structure (DSSP, 8-state):
-HHHHHHHHHSS-TTPPP-------S-HHHHHHHHHHHHHHHHH----S-SS-HHHHHHHHHHHHHHHHHSS-HHHHHHHHHHHHHHHHHHHHHTT------HHHHHHHHHHHTT-EEEEEPTTS-EEEEEPP--TTT--HHHHHHHHHHHHHHHHHHTGGGT-SSHHHHHHHHHHHHHHHTT--

Mean predicted aligned error: 11.55 Å